Protein AF-A0A535D7W8-F1 (afdb_monomer_lite)

Structure (mmCIF, N/CA/C/O backbone):
data_AF-A0A535D7W8-F1
#
_entry.id   AF-A0A535D7W8-F1
#
loop_
_atom_site.group_PDB
_atom_site.id
_atom_site.type_symbol
_atom_site.label_atom_id
_atom_site.label_alt_id
_atom_site.label_comp_id
_atom_site.label_asym_id
_atom_site.label_entity_id
_atom_site.label_seq_id
_atom_site.pdbx_PDB_ins_code
_atom_site.Cartn_x
_atom_site.Cartn_y
_atom_site.Cartn_z
_atom_site.occupancy
_atom_site.B_iso_or_equiv
_atom_site.auth_seq_id
_atom_site.auth_comp_id
_atom_site.auth_asym_id
_atom_site.auth_atom_id
_atom_site.pdbx_PDB_model_num
ATOM 1 N N . MET A 1 1 ? 27.449 -17.533 49.749 1.00 44.72 1 MET A N 1
ATOM 2 C CA . MET A 1 1 ? 27.193 -16.972 48.408 1.00 44.72 1 MET A CA 1
ATOM 3 C C . MET A 1 1 ? 28.239 -17.554 47.482 1.00 44.72 1 MET A C 1
ATOM 5 O O . MET A 1 1 ? 29.405 -17.221 47.632 1.00 44.72 1 MET A O 1
ATOM 9 N N . LEU A 1 2 ? 27.840 -18.532 46.669 1.00 45.19 2 LEU A N 1
ATOM 10 C CA . LEU A 1 2 ? 28.706 -19.176 45.681 1.00 45.19 2 LEU A CA 1
ATOM 11 C C . LEU A 1 2 ? 28.887 -18.219 44.500 1.00 45.19 2 LEU A C 1
ATOM 13 O O . LEU A 1 2 ? 27.924 -17.595 44.056 1.00 45.19 2 LEU A O 1
ATOM 17 N N . ASP A 1 3 ? 30.135 -18.060 44.077 1.00 49.56 3 ASP A N 1
ATOM 18 C CA . ASP A 1 3 ? 30.579 -17.049 43.125 1.00 49.56 3 ASP A CA 1
ATOM 19 C C . ASP A 1 3 ? 30.161 -17.426 41.695 1.00 49.56 3 ASP A C 1
ATOM 21 O O . ASP A 1 3 ? 30.889 -18.082 40.948 1.00 49.56 3 ASP A O 1
ATOM 25 N N . LEU A 1 4 ? 28.941 -17.012 41.339 1.00 53.44 4 LEU A N 1
ATOM 26 C CA . LEU A 1 4 ? 28.307 -17.216 40.033 1.00 53.44 4 LEU A CA 1
ATOM 27 C C . LEU A 1 4 ? 29.189 -16.716 38.872 1.00 53.44 4 LEU A C 1
ATOM 29 O O . LEU A 1 4 ? 29.089 -17.208 37.749 1.00 53.44 4 LEU A O 1
ATOM 33 N N . SER A 1 5 ? 30.073 -15.750 39.145 1.00 58.41 5 SER A N 1
ATOM 34 C CA . SER A 1 5 ? 30.976 -15.172 38.151 1.00 58.41 5 SER A CA 1
ATOM 35 C C . SER A 1 5 ? 32.096 -16.140 37.749 1.00 58.41 5 SER A C 1
ATOM 37 O O . SER A 1 5 ? 32.436 -16.238 36.568 1.00 58.41 5 SER A O 1
ATOM 39 N N . ALA A 1 6 ? 32.607 -16.929 38.699 1.00 61.03 6 ALA A N 1
ATOM 40 C CA . ALA A 1 6 ? 33.633 -17.937 38.445 1.00 61.03 6 ALA A CA 1
ATOM 41 C C . ALA A 1 6 ? 33.070 -19.137 37.666 1.00 61.03 6 ALA A C 1
ATOM 43 O O . ALA A 1 6 ? 33.756 -19.719 36.822 1.00 61.03 6 ALA A O 1
ATOM 44 N N . GLU A 1 7 ? 31.805 -19.484 37.909 1.00 57.62 7 GLU A N 1
ATOM 45 C CA . GLU A 1 7 ? 31.126 -20.594 37.238 1.00 57.62 7 GLU A CA 1
ATOM 46 C C . GLU A 1 7 ? 30.712 -20.231 35.802 1.00 57.62 7 GLU A C 1
ATOM 48 O O . GLU A 1 7 ? 30.919 -21.024 34.881 1.00 57.62 7 GLU A O 1
ATOM 53 N N . LEU A 1 8 ? 30.253 -18.993 35.573 1.00 50.59 8 LEU A N 1
ATOM 54 C CA . LEU A 1 8 ? 29.975 -18.470 34.229 1.00 50.59 8 LEU A CA 1
ATOM 55 C C . LEU A 1 8 ? 31.243 -18.340 33.376 1.00 50.59 8 LEU A C 1
ATOM 57 O O . LEU A 1 8 ? 31.212 -18.662 32.189 1.00 50.59 8 LEU A O 1
ATOM 61 N N . ARG A 1 9 ? 32.373 -17.952 33.977 1.00 50.62 9 ARG A N 1
ATOM 62 C CA . ARG A 1 9 ? 33.658 -17.861 33.269 1.00 50.62 9 ARG A CA 1
ATOM 63 C C . ARG A 1 9 ? 34.222 -19.238 32.904 1.00 50.62 9 ARG A C 1
ATOM 65 O O . ARG A 1 9 ? 34.706 -19.432 31.793 1.00 50.62 9 ARG A O 1
ATOM 72 N N . ARG A 1 10 ? 34.059 -20.238 33.781 1.00 59.22 10 ARG A N 1
ATOM 73 C CA . ARG A 1 10 ? 34.374 -21.644 33.458 1.00 59.22 10 ARG A CA 1
ATOM 74 C C . ARG A 1 10 ? 33.480 -22.225 32.364 1.00 59.22 10 ARG A C 1
ATOM 76 O O . ARG A 1 10 ? 33.928 -23.093 31.614 1.00 59.22 10 ARG A O 1
ATOM 83 N N . LEU A 1 11 ? 32.223 -21.787 32.286 1.00 50.50 11 LEU A N 1
ATOM 84 C CA . LEU A 1 11 ? 31.303 -22.191 31.224 1.00 50.50 11 LEU A CA 1
ATOM 85 C C . LEU A 1 11 ? 31.656 -21.530 29.889 1.00 50.50 11 LEU A C 1
ATOM 87 O O . LEU A 1 11 ? 31.613 -22.220 28.876 1.00 50.50 11 LEU A O 1
ATOM 91 N N . SER A 1 12 ? 32.072 -20.259 29.873 1.00 49.34 12 SER A N 1
ATOM 92 C CA . SER A 1 12 ? 32.494 -19.594 28.632 1.00 49.34 12 SER A CA 1
ATOM 93 C C . SER A 1 12 ? 33.815 -20.138 28.085 1.00 49.34 12 SER A C 1
ATOM 95 O O . SER A 1 12 ? 33.976 -20.222 26.875 1.00 49.34 12 SER A O 1
ATOM 97 N N . GLU A 1 13 ? 34.740 -20.561 28.952 1.00 52.62 13 GLU A N 1
ATOM 98 C CA . GLU A 1 13 ? 36.037 -21.123 28.534 1.00 52.62 13 GLU A CA 1
ATOM 99 C C . GLU A 1 13 ? 35.938 -22.567 27.996 1.00 52.62 13 GLU A C 1
ATOM 101 O O . GLU A 1 13 ? 36.849 -23.028 27.316 1.00 52.62 13 GLU A O 1
ATOM 106 N N . ASN A 1 14 ? 34.827 -23.278 28.238 1.00 48.00 14 ASN A N 1
ATOM 107 C CA . ASN A 1 14 ? 34.606 -24.645 27.738 1.00 48.00 14 ASN A CA 1
ATOM 108 C C . ASN A 1 14 ? 33.756 -24.727 26.457 1.00 48.00 14 ASN A C 1
ATOM 110 O O . ASN A 1 14 ? 33.520 -25.828 25.951 1.00 48.00 14 ASN A O 1
ATOM 114 N N . VAL A 1 15 ? 33.298 -23.598 25.910 1.00 49.31 15 VAL A N 1
ATOM 115 C CA . VAL A 1 15 ? 32.610 -23.565 24.612 1.00 49.31 15 VAL A CA 1
ATOM 116 C C . VAL A 1 15 ? 33.650 -23.274 23.536 1.00 49.31 15 VAL A C 1
ATOM 118 O O . VAL A 1 15 ? 33.811 -22.147 23.084 1.00 49.31 15 VAL A O 1
ATOM 121 N N . GLY A 1 16 ? 34.405 -24.307 23.158 1.00 47.66 16 GLY A N 1
ATOM 122 C CA . GLY A 1 16 ? 35.252 -24.244 21.969 1.00 47.66 16 GLY A CA 1
ATOM 123 C C . GLY A 1 16 ? 34.396 -24.010 20.723 1.00 47.66 16 GLY A C 1
ATOM 124 O O . GLY A 1 16 ? 33.333 -24.622 20.577 1.00 47.66 16 GLY A O 1
ATOM 125 N N . GLU A 1 17 ? 34.848 -23.123 19.837 1.00 43.72 17 GLU A N 1
ATOM 126 C CA . GLU A 1 17 ? 34.173 -22.868 18.564 1.00 43.72 17 GLU A CA 1
ATOM 127 C C . GLU A 1 17 ? 34.103 -24.157 17.721 1.00 43.72 17 GLU A C 1
ATOM 129 O O . GLU A 1 17 ? 35.104 -24.870 17.588 1.00 43.72 17 GLU A O 1
ATOM 134 N N . PRO A 1 18 ? 32.931 -24.502 17.155 1.00 44.88 18 PRO A N 1
ATOM 135 C CA . PRO A 1 18 ? 32.783 -25.710 16.358 1.00 44.88 18 PRO A CA 1
ATOM 136 C C . PRO A 1 18 ? 33.513 -25.551 15.019 1.00 44.88 18 PRO A C 1
ATOM 138 O O . PRO A 1 18 ? 33.044 -24.867 14.114 1.00 44.88 18 PRO A O 1
ATOM 141 N N . GLY A 1 19 ? 34.651 -26.232 14.877 1.00 47.66 19 GLY A N 1
ATOM 142 C CA . GLY A 1 19 ? 35.480 -26.209 13.667 1.00 47.66 19 GLY A CA 1
ATOM 143 C C . GLY A 1 19 ? 34.903 -26.963 12.460 1.00 47.66 19 GLY A C 1
ATOM 144 O O . GLY A 1 19 ? 35.559 -27.022 11.421 1.00 47.66 19 GLY A O 1
ATOM 145 N N . SER A 1 20 ? 33.709 -27.569 12.551 1.00 52.94 20 SER A N 1
ATOM 146 C CA . SER A 1 20 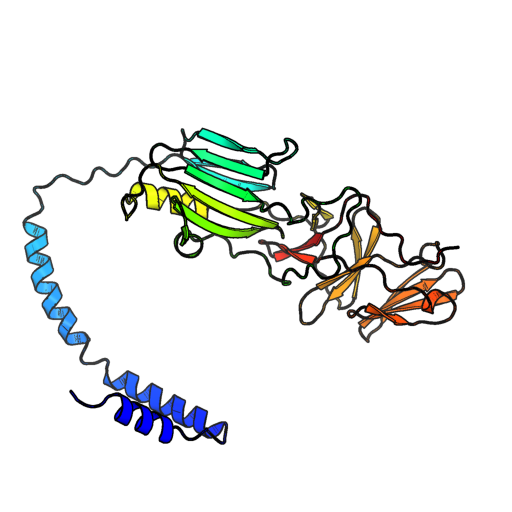? 33.074 -28.222 11.400 1.00 52.94 20 SER A CA 1
ATOM 147 C C . SER A 1 20 ? 31.550 -28.383 11.513 1.00 52.94 20 SER A C 1
ATOM 149 O O . SER A 1 20 ? 30.983 -28.562 12.592 1.00 52.94 20 SER A O 1
ATOM 151 N N . PHE A 1 21 ? 30.876 -28.428 10.358 1.00 45.09 21 PHE A N 1
ATOM 152 C CA . PHE A 1 21 ? 29.425 -28.652 10.220 1.00 45.09 21 PHE A CA 1
ATOM 153 C C . PHE A 1 21 ? 28.951 -30.001 10.815 1.00 45.09 21 PHE A C 1
ATOM 155 O O . PHE A 1 21 ? 27.779 -30.168 11.155 1.00 45.09 21 PHE A O 1
ATOM 162 N N . ARG A 1 22 ? 29.862 -30.972 10.996 1.00 47.41 22 ARG A N 1
ATOM 163 C CA . ARG A 1 22 ? 29.569 -32.260 11.650 1.00 47.41 22 ARG A CA 1
ATOM 164 C C . ARG A 1 22 ? 29.396 -32.134 13.168 1.00 47.41 22 ARG A C 1
ATOM 166 O O . ARG A 1 22 ? 28.624 -32.904 13.743 1.00 47.41 22 ARG A O 1
ATOM 173 N N . ASP A 1 23 ? 30.022 -31.146 13.802 1.00 49.75 23 ASP A N 1
ATOM 174 C CA . ASP A 1 23 ? 29.926 -30.938 15.252 1.00 49.75 23 ASP A CA 1
ATOM 175 C C . ASP A 1 23 ? 28.577 -30.326 15.661 1.00 49.75 23 ASP A C 1
ATOM 177 O O . ASP A 1 23 ? 28.012 -30.693 16.696 1.00 49.75 23 ASP A O 1
ATOM 181 N N . LEU A 1 24 ? 27.981 -29.502 14.790 1.00 51.03 24 LEU A N 1
ATOM 182 C CA . LEU A 1 24 ? 26.613 -28.985 14.939 1.00 51.03 24 LEU A CA 1
ATOM 183 C C . LEU A 1 24 ? 25.561 -30.104 14.863 1.00 51.03 24 LEU A C 1
ATOM 185 O O . LEU A 1 24 ? 24.653 -30.167 15.697 1.00 51.03 24 LEU A O 1
ATOM 189 N N . ALA A 1 25 ? 25.716 -31.052 13.934 1.00 48.00 25 ALA A N 1
ATOM 190 C CA . ALA A 1 25 ? 24.814 -32.200 13.819 1.00 48.00 25 ALA A CA 1
ATOM 191 C C . ALA A 1 25 ? 24.901 -33.135 15.045 1.00 48.00 25 ALA A C 1
ATOM 193 O O . ALA A 1 25 ? 23.877 -33.619 15.541 1.00 48.00 25 ALA A O 1
ATOM 194 N N . ALA A 1 26 ? 26.105 -33.338 15.592 1.00 52.84 26 ALA A N 1
ATOM 195 C CA . ALA A 1 26 ? 26.319 -34.121 16.810 1.00 52.84 26 ALA A CA 1
ATOM 196 C C . ALA A 1 26 ? 25.804 -33.416 18.085 1.00 52.84 26 ALA A C 1
ATOM 198 O O . ALA A 1 26 ? 25.402 -34.082 19.049 1.00 52.84 26 ALA A O 1
ATOM 199 N N . ALA A 1 27 ? 25.788 -32.079 18.109 1.00 51.16 27 ALA A N 1
ATOM 200 C CA . ALA A 1 27 ? 25.189 -31.289 19.185 1.00 51.16 27 ALA A CA 1
ATOM 201 C C . ALA A 1 27 ? 23.649 -31.337 19.144 1.00 51.16 27 ALA A C 1
ATOM 203 O O . ALA A 1 27 ? 23.016 -31.545 20.185 1.00 51.16 27 ALA A O 1
ATOM 204 N N . CYS A 1 28 ? 23.041 -31.261 17.954 1.00 55.41 28 CYS A N 1
ATOM 205 C CA . CYS A 1 28 ? 21.590 -31.404 17.788 1.00 55.41 28 CYS A CA 1
ATOM 206 C C . CYS A 1 28 ? 21.085 -32.800 18.188 1.00 55.41 28 CYS A C 1
ATOM 208 O O . CYS A 1 28 ? 20.106 -32.913 18.927 1.00 55.41 28 CYS A O 1
ATOM 210 N N . TRP A 1 29 ? 21.806 -33.867 17.829 1.00 55.25 29 TRP A N 1
ATOM 211 C CA . TRP A 1 29 ? 21.430 -35.237 18.210 1.00 55.25 29 TRP A CA 1
ATOM 212 C C . TRP A 1 29 ? 21.489 -35.507 19.723 1.00 55.25 29 TRP A C 1
ATOM 214 O O . TRP A 1 29 ? 20.711 -36.310 20.249 1.00 55.25 29 TRP A O 1
ATOM 224 N N . ARG A 1 30 ? 22.373 -34.818 20.460 1.00 55.38 30 ARG A N 1
ATOM 225 C CA . ARG A 1 30 ? 22.434 -34.910 21.931 1.00 55.38 30 ARG A CA 1
ATOM 226 C C . ARG A 1 30 ? 21.277 -34.176 22.619 1.00 55.38 30 ARG A C 1
ATOM 228 O O . ARG A 1 30 ? 20.854 -34.605 23.695 1.00 55.38 30 ARG A O 1
ATOM 235 N N . ARG A 1 31 ? 20.731 -33.123 22.000 1.00 55.09 31 ARG A N 1
ATOM 236 C CA . ARG A 1 31 ? 19.569 -32.370 22.510 1.00 55.09 31 ARG A CA 1
ATOM 237 C C . ARG A 1 31 ? 18.263 -33.163 22.382 1.00 55.09 31 ARG A C 1
ATOM 239 O O . ARG A 1 31 ? 17.459 -33.153 23.313 1.00 55.09 31 ARG A O 1
ATOM 246 N N . GLU A 1 32 ? 18.108 -33.932 21.306 1.00 50.81 32 GLU A N 1
ATOM 247 C CA . GLU A 1 32 ? 16.903 -34.730 21.037 1.00 50.81 32 GLU A CA 1
ATOM 248 C C . GLU A 1 32 ? 16.713 -35.885 22.042 1.00 50.81 32 GLU A C 1
ATOM 250 O O . GLU A 1 32 ? 15.605 -36.147 22.513 1.00 50.81 32 GLU A O 1
ATOM 255 N N . ARG A 1 33 ? 17.802 -36.543 22.478 1.00 50.84 33 ARG A N 1
ATOM 256 C CA . ARG A 1 33 ? 17.709 -37.641 23.465 1.00 50.84 33 ARG A CA 1
ATOM 257 C C . ARG A 1 33 ? 17.301 -37.177 24.865 1.00 50.84 33 ARG A C 1
ATOM 259 O O . ARG A 1 33 ? 16.644 -37.934 25.574 1.00 50.84 33 ARG A O 1
ATOM 266 N N . ARG A 1 34 ? 17.626 -35.941 25.265 1.00 48.91 34 ARG A N 1
ATOM 267 C CA . ARG A 1 34 ? 17.236 -35.409 26.587 1.00 48.91 34 ARG A CA 1
ATOM 268 C C . ARG A 1 34 ? 15.738 -35.098 26.685 1.00 48.91 34 ARG A C 1
ATOM 270 O O . ARG A 1 34 ? 15.191 -35.165 27.780 1.00 48.91 34 ARG A O 1
ATOM 277 N N . ARG A 1 35 ? 15.051 -34.855 25.561 1.00 51.31 35 ARG A N 1
ATOM 278 C CA . ARG A 1 35 ? 13.592 -34.630 25.541 1.00 51.31 35 ARG A CA 1
ATOM 279 C C . ARG A 1 35 ? 12.774 -35.901 25.786 1.00 51.31 35 ARG A C 1
ATOM 281 O O . ARG A 1 35 ? 11.670 -35.811 26.308 1.00 51.31 35 ARG A O 1
ATOM 288 N N . ARG A 1 36 ? 13.320 -37.091 25.504 1.00 49.94 36 ARG A N 1
ATOM 289 C CA . ARG A 1 36 ? 12.605 -38.368 25.708 1.00 49.94 36 ARG A CA 1
ATOM 290 C C . ARG A 1 36 ? 12.695 -38.938 27.128 1.00 49.94 36 ARG A C 1
ATOM 292 O O . ARG A 1 36 ? 11.926 -39.832 27.453 1.00 49.94 36 ARG A O 1
ATOM 299 N N . ALA A 1 37 ? 13.565 -38.402 27.987 1.00 45.00 37 ALA A N 1
ATOM 300 C CA . ALA A 1 37 ? 13.666 -38.817 29.393 1.00 45.00 37 ALA A CA 1
ATOM 301 C C . ALA A 1 37 ? 12.871 -37.920 30.370 1.00 45.00 37 ALA A C 1
ATOM 303 O O . ALA A 1 37 ? 12.626 -38.325 31.501 1.00 45.00 37 ALA A O 1
ATOM 304 N N . GLY A 1 38 ? 12.433 -36.725 29.947 1.00 38.72 38 GLY A N 1
ATOM 305 C CA . GLY A 1 38 ? 11.671 -35.787 30.792 1.00 38.72 38 GLY A CA 1
ATOM 306 C C . GLY A 1 38 ? 10.148 -35.983 30.787 1.00 38.72 38 GLY A C 1
ATOM 307 O O . GLY A 1 38 ? 9.456 -35.430 31.637 1.00 38.72 38 GLY A O 1
ATOM 308 N N . GLY A 1 39 ? 9.612 -36.781 29.856 1.00 40.34 39 GLY A N 1
ATOM 309 C CA . GLY A 1 39 ? 8.163 -36.933 29.649 1.00 40.34 39 GLY A CA 1
ATOM 310 C C . GLY A 1 39 ? 7.425 -37.782 30.690 1.00 40.34 39 GLY A C 1
ATOM 311 O O . GLY A 1 39 ? 6.200 -37.773 30.713 1.00 40.34 39 GLY A O 1
ATOM 312 N N . LEU A 1 40 ? 8.137 -38.498 31.567 1.00 44.53 40 LEU A N 1
ATOM 313 C CA . LEU A 1 40 ? 7.518 -39.462 32.487 1.00 44.53 40 LEU A CA 1
ATOM 314 C C . LEU A 1 40 ? 7.227 -38.893 33.891 1.00 44.53 40 LEU A C 1
ATOM 316 O O . LEU A 1 40 ? 6.459 -39.490 34.636 1.00 44.53 40 LEU A O 1
ATOM 320 N N . LEU A 1 41 ? 7.773 -37.718 34.239 1.00 45.09 41 LEU A N 1
ATOM 321 C CA . LEU A 1 41 ? 7.521 -37.055 35.532 1.00 45.09 41 LEU A CA 1
ATOM 322 C C . LEU A 1 41 ? 6.391 -36.010 35.491 1.00 45.09 41 LEU A C 1
ATOM 324 O O . LEU A 1 41 ? 5.827 -35.689 36.532 1.00 45.09 41 LEU A O 1
ATOM 328 N N . VAL A 1 42 ? 5.993 -35.529 34.307 1.00 46.81 42 VAL A N 1
ATOM 329 C CA . VAL A 1 42 ? 4.876 -34.568 34.162 1.00 46.81 42 VAL A CA 1
ATOM 330 C C . VAL A 1 42 ? 3.507 -35.268 34.219 1.00 46.81 42 VAL A C 1
ATOM 332 O O . VAL A 1 42 ? 2.531 -34.681 34.679 1.00 46.81 42 VAL A O 1
ATOM 335 N N . GLY A 1 43 ? 3.431 -36.553 33.853 1.00 39.22 43 GLY A N 1
ATOM 336 C CA . GLY A 1 43 ? 2.177 -37.321 33.852 1.00 39.22 43 GLY A CA 1
ATOM 337 C C . GLY A 1 43 ? 1.584 -37.614 35.238 1.00 39.22 43 GLY A C 1
ATOM 338 O O . GLY A 1 43 ? 0.379 -37.814 35.352 1.00 39.22 43 GLY A O 1
ATOM 339 N N . LEU A 1 44 ? 2.389 -37.594 36.307 1.00 43.88 44 LEU A N 1
ATOM 340 C CA . LEU A 1 44 ? 1.929 -37.916 37.668 1.00 43.88 44 LEU A CA 1
ATOM 341 C C . LEU A 1 44 ? 1.433 -36.694 38.465 1.00 43.88 44 LEU A C 1
ATOM 343 O O . LEU A 1 44 ? 0.695 -36.865 39.432 1.00 43.88 44 LEU A O 1
ATOM 347 N N . ALA A 1 45 ? 1.742 -35.466 38.030 1.00 42.22 45 ALA A N 1
ATOM 348 C CA . ALA A 1 45 ? 1.218 -34.241 38.648 1.00 42.22 45 ALA A CA 1
ATOM 349 C C . ALA A 1 45 ? -0.218 -33.901 38.192 1.00 42.22 45 ALA A C 1
ATOM 351 O O . ALA A 1 45 ? -0.966 -33.251 38.921 1.00 42.22 45 ALA A O 1
ATOM 352 N N . VAL A 1 46 ? -0.642 -34.391 37.020 1.00 47.28 46 VAL A N 1
ATOM 353 C CA . VAL A 1 46 ? -1.972 -34.104 36.446 1.00 47.28 46 VAL A CA 1
ATOM 354 C C . VAL A 1 46 ? -3.100 -34.858 37.171 1.00 47.28 46 VAL A C 1
ATOM 356 O O . VAL A 1 46 ? -4.229 -34.378 37.225 1.00 47.28 46 VAL A O 1
ATOM 359 N N . ILE A 1 47 ? -2.810 -35.991 37.820 1.00 48.84 47 ILE A N 1
ATOM 360 C CA . ILE A 1 47 ? -3.844 -36.820 38.468 1.00 48.84 47 ILE A CA 1
ATOM 361 C C . ILE A 1 47 ? -4.188 -36.325 39.889 1.00 48.84 47 ILE A C 1
ATOM 363 O O . ILE A 1 47 ? -5.315 -36.505 40.344 1.00 48.84 47 ILE A O 1
ATOM 367 N N . ALA A 1 48 ? -3.285 -35.610 40.570 1.00 43.56 48 ALA A N 1
ATOM 368 C CA . ALA A 1 48 ? -3.574 -35.025 41.886 1.00 43.56 48 ALA A CA 1
ATOM 369 C C . ALA A 1 48 ? -4.379 -33.707 41.804 1.00 43.56 48 ALA A C 1
ATOM 371 O O . ALA A 1 48 ? -5.147 -33.399 42.714 1.00 43.56 48 ALA A O 1
ATOM 372 N N . ALA A 1 49 ? -4.269 -32.956 40.700 1.00 42.69 49 ALA A N 1
ATOM 373 C CA . ALA A 1 49 ? -5.015 -31.709 40.496 1.00 42.69 49 ALA A CA 1
ATOM 374 C C . ALA A 1 49 ? -6.495 -31.936 40.116 1.00 42.69 49 ALA A C 1
ATOM 376 O O . ALA A 1 49 ? -7.354 -31.117 40.447 1.00 42.69 49 ALA A O 1
ATOM 377 N N . ALA A 1 50 ? -6.824 -33.077 39.498 1.00 40.91 50 ALA A N 1
ATOM 378 C CA . ALA A 1 50 ? -8.199 -33.419 39.121 1.00 40.91 50 ALA A CA 1
ATOM 379 C C . ALA A 1 50 ? -9.112 -33.724 40.331 1.00 40.91 50 ALA A C 1
ATOM 381 O O . ALA A 1 50 ? -10.322 -33.516 40.261 1.00 40.91 50 ALA A O 1
ATOM 382 N N . GLY A 1 51 ? -8.547 -34.157 41.467 1.00 41.25 51 GLY A N 1
ATOM 383 C CA . GLY A 1 51 ? -9.313 -34.473 42.681 1.00 41.25 51 GLY A CA 1
ATOM 384 C C . GLY A 1 51 ? -9.806 -33.249 43.465 1.00 41.25 51 GLY A C 1
ATOM 385 O O . GLY A 1 51 ? -10.825 -33.329 44.147 1.00 41.25 51 GLY A O 1
ATOM 386 N N . VAL A 1 52 ? -9.133 -32.100 43.343 1.00 45.31 52 VAL A N 1
ATOM 387 C CA . VAL A 1 52 ? -9.515 -30.854 44.041 1.00 45.31 52 VAL A CA 1
ATOM 388 C C . VAL A 1 52 ? -10.521 -30.028 43.219 1.00 45.31 52 VAL A C 1
ATOM 390 O O . VAL A 1 52 ? -11.330 -29.293 43.784 1.00 45.31 52 VAL A O 1
ATOM 393 N N . PHE A 1 53 ? -10.568 -30.219 41.896 1.00 44.75 53 PHE A N 1
ATOM 394 C CA . PHE A 1 53 ? -11.482 -29.499 40.997 1.00 44.75 53 PHE A CA 1
ATOM 395 C C . PHE A 1 53 ? -12.961 -29.928 41.140 1.00 44.75 53 PHE A C 1
ATOM 397 O O . PHE A 1 53 ? -13.878 -29.135 40.916 1.00 44.75 53 PHE A O 1
ATOM 404 N N . LEU A 1 54 ? -13.227 -31.162 41.582 1.00 41.97 54 LEU A N 1
ATOM 405 C CA . LEU A 1 54 ? -14.593 -31.690 41.732 1.00 41.97 54 LEU A CA 1
ATOM 406 C C . LEU A 1 54 ? -15.296 -31.280 43.040 1.00 41.97 54 LEU A C 1
ATOM 408 O O . LEU A 1 54 ? -16.519 -31.354 43.121 1.00 41.97 54 LEU A O 1
ATOM 412 N N . VAL A 1 55 ? -14.561 -30.800 44.050 1.00 44.25 55 VAL A N 1
ATOM 413 C CA . VAL A 1 55 ? -15.154 -30.350 45.327 1.00 44.25 55 VAL A CA 1
ATOM 414 C C . VAL A 1 55 ? -15.412 -28.835 45.341 1.00 44.25 55 VAL A C 1
ATOM 416 O O . VAL A 1 55 ? -16.349 -28.383 45.999 1.00 44.25 55 VAL A O 1
ATOM 419 N N . ALA A 1 56 ? -14.674 -28.046 44.551 1.00 44.66 56 ALA A N 1
ATOM 420 C CA . ALA A 1 56 ? -14.958 -26.618 44.363 1.00 44.66 56 ALA A CA 1
ATOM 421 C C . ALA A 1 56 ? -16.204 -26.367 43.487 1.00 44.66 56 ALA A C 1
ATOM 423 O O . ALA A 1 56 ? -16.969 -25.440 43.740 1.00 44.66 56 ALA A O 1
ATOM 424 N N . THR A 1 57 ? -16.485 -27.243 42.518 1.00 45.59 57 THR A N 1
ATOM 425 C CA . THR A 1 57 ? -17.606 -27.086 41.572 1.00 45.59 57 THR A CA 1
ATOM 426 C C . THR A 1 57 ? -18.994 -27.366 42.166 1.00 45.59 57 THR A C 1
ATOM 428 O O . THR A 1 57 ? -19.998 -26.997 41.560 1.00 45.59 57 THR A O 1
ATOM 431 N N . PHE A 1 58 ? -19.093 -27.945 43.371 1.00 45.31 58 PHE A N 1
ATOM 432 C CA . PHE A 1 58 ? -20.388 -28.229 44.010 1.00 45.31 58 PHE A CA 1
ATOM 433 C C . PHE A 1 58 ? -20.848 -27.185 45.037 1.00 45.31 58 PHE A C 1
ATOM 435 O O . PHE A 1 58 ? -21.999 -27.233 45.471 1.00 45.31 58 PHE A O 1
ATOM 442 N N . ARG A 1 59 ? -19.994 -26.221 45.413 1.00 38.81 59 ARG A N 1
ATOM 443 C CA . ARG A 1 59 ? -20.344 -25.185 46.405 1.00 38.81 59 ARG A CA 1
ATOM 444 C C . ARG A 1 59 ? -20.645 -23.809 45.813 1.00 38.81 59 ARG A C 1
ATOM 446 O O . ARG A 1 59 ? -21.042 -22.912 46.549 1.00 38.81 59 ARG A O 1
ATOM 453 N N . GLU A 1 60 ? -20.545 -23.667 44.495 1.00 40.81 60 GLU A N 1
ATOM 454 C CA . GLU A 1 60 ? -20.758 -22.397 43.791 1.00 40.81 60 GLU A CA 1
ATOM 455 C C . GLU A 1 60 ? -21.988 -22.423 42.867 1.00 40.81 60 GLU A C 1
ATOM 457 O O . GLU A 1 60 ? -22.116 -21.631 41.946 1.00 40.81 60 GLU A O 1
ATOM 462 N N . ARG A 1 61 ? -22.958 -23.303 43.157 1.00 38.00 61 ARG A N 1
ATOM 463 C CA . ARG A 1 61 ? -24.293 -23.316 42.524 1.00 38.00 61 ARG A CA 1
ATOM 464 C C . ARG A 1 61 ? -25.292 -22.324 43.149 1.00 38.00 61 ARG A C 1
ATOM 466 O O . ARG A 1 61 ? -26.485 -22.416 42.879 1.00 38.00 61 ARG A O 1
ATOM 473 N N . SER A 1 62 ? -24.809 -21.374 43.956 1.00 43.00 62 SER A N 1
ATOM 474 C CA . SER A 1 62 ? -25.636 -20.359 44.636 1.00 43.00 62 SER A CA 1
ATOM 475 C C . SER A 1 62 ? -25.178 -18.914 44.399 1.00 43.00 62 SER A C 1
ATOM 477 O O . SER A 1 62 ? -25.612 -18.012 45.114 1.00 43.00 62 SER A O 1
ATOM 479 N N . ARG A 1 63 ? -24.317 -18.661 43.408 1.00 41.00 63 ARG A N 1
ATOM 480 C CA . ARG A 1 63 ? -24.045 -17.307 42.907 1.00 41.00 63 ARG A CA 1
ATOM 481 C C . ARG A 1 63 ? -24.493 -17.244 41.458 1.00 41.00 63 ARG A C 1
ATOM 483 O O . ARG A 1 63 ? -24.233 -18.173 40.704 1.00 41.00 63 ARG A O 1
ATOM 490 N N . GLY A 1 64 ? -25.266 -16.205 41.151 1.00 37.38 64 GLY A N 1
ATOM 491 C CA . GLY A 1 64 ? -26.035 -16.073 39.922 1.00 37.38 64 GLY A CA 1
ATOM 492 C C . GLY A 1 64 ? -25.225 -16.385 38.672 1.00 37.38 64 GLY A C 1
ATOM 493 O O . GLY A 1 64 ? -24.039 -16.072 38.588 1.00 37.38 64 GLY A O 1
ATOM 494 N N . THR A 1 65 ? -25.907 -17.003 37.714 1.00 36.84 65 THR A N 1
ATOM 495 C CA . THR A 1 65 ? -25.522 -17.049 36.308 1.00 36.84 65 THR A CA 1
ATOM 496 C C . THR A 1 65 ? -24.885 -15.705 35.935 1.00 36.84 65 THR A C 1
ATOM 498 O O . THR A 1 65 ? -25.534 -14.679 36.174 1.00 36.84 65 THR A O 1
ATOM 501 N N . PRO A 1 66 ? -23.644 -15.657 35.411 1.00 43.62 66 PRO A N 1
ATOM 502 C CA . PRO A 1 66 ? -23.190 -14.436 34.771 1.00 43.62 66 PRO A CA 1
ATOM 503 C C . PRO A 1 66 ? -24.223 -14.159 33.684 1.00 43.62 66 PRO A C 1
ATOM 505 O O . PRO A 1 66 ? -24.549 -15.053 32.904 1.00 43.62 66 PRO A O 1
ATOM 508 N N . ALA A 1 67 ? -24.843 -12.983 33.736 1.00 45.69 67 ALA A N 1
ATOM 509 C CA . ALA A 1 67 ? -25.685 -12.541 32.646 1.00 45.69 67 ALA A CA 1
ATOM 510 C C . ALA A 1 67 ? -24.809 -12.612 31.396 1.00 45.69 67 ALA A C 1
ATOM 512 O O . ALA A 1 67 ? -23.786 -11.930 31.346 1.00 45.69 67 ALA A O 1
ATOM 513 N N . ASP A 1 68 ? -25.159 -13.493 30.458 1.00 47.47 68 ASP A N 1
ATOM 514 C CA . ASP A 1 68 ? -24.598 -13.457 29.117 1.00 47.47 68 ASP A CA 1
ATOM 515 C C . ASP A 1 68 ? -24.789 -12.022 28.633 1.00 47.47 68 ASP A C 1
ATOM 517 O O . ASP A 1 68 ? -25.921 -11.548 28.489 1.00 47.47 68 ASP A O 1
ATOM 521 N N . SER A 1 69 ? -23.678 -11.298 28.505 1.00 58.16 69 SER A N 1
ATOM 522 C CA . SER A 1 69 ? -23.649 -9.970 27.917 1.00 58.16 69 SER A CA 1
ATOM 523 C C . SER A 1 69 ? -24.421 -10.058 26.607 1.00 58.16 69 SER A C 1
ATOM 525 O O . SER A 1 69 ? -24.129 -10.927 25.783 1.00 58.16 69 SER A O 1
ATOM 527 N N . ALA A 1 70 ? -25.451 -9.226 26.440 1.00 64.19 70 ALA A N 1
ATOM 528 C CA . ALA A 1 70 ? -26.224 -9.225 25.206 1.00 64.19 70 ALA A CA 1
ATOM 529 C C . ALA A 1 70 ? -25.260 -9.099 24.007 1.00 64.19 70 ALA A C 1
ATOM 531 O O . ALA A 1 70 ? -24.289 -8.341 24.105 1.00 64.19 70 ALA A O 1
ATOM 532 N N . PRO A 1 71 ? -25.480 -9.843 22.909 1.00 78.12 71 PRO A N 1
ATOM 533 C CA . PRO A 1 71 ? -24.593 -9.788 21.756 1.00 78.12 71 PRO A CA 1
ATOM 534 C C . PRO A 1 71 ? -24.490 -8.346 21.252 1.00 78.12 71 PRO A C 1
ATOM 536 O O . PRO A 1 71 ? -25.505 -7.677 21.058 1.00 78.12 71 PRO A O 1
ATOM 539 N N . VAL A 1 72 ? -23.257 -7.872 21.067 1.00 86.50 72 VAL A N 1
ATOM 540 C CA . VAL A 1 72 ? -22.980 -6.544 20.511 1.00 86.50 72 VAL A CA 1
ATOM 541 C C . VAL A 1 72 ? -23.435 -6.539 19.050 1.00 86.50 72 VAL A C 1
ATOM 543 O O . VAL A 1 72 ? -23.062 -7.430 18.287 1.00 86.50 72 VAL A O 1
ATOM 546 N N . ALA A 1 73 ? -24.273 -5.574 18.672 1.00 92.94 73 ALA A N 1
ATOM 547 C CA . ALA A 1 73 ? -24.634 -5.339 17.277 1.00 92.94 73 ALA A CA 1
ATOM 548 C C . ALA A 1 73 ? -23.541 -4.502 16.597 1.00 92.94 73 ALA A C 1
ATOM 550 O O . ALA A 1 73 ? -22.976 -3.608 17.227 1.00 92.94 73 ALA A O 1
ATOM 551 N N . TRP A 1 74 ? -23.245 -4.791 15.330 1.00 96.19 74 TRP A N 1
ATOM 552 C CA . TRP A 1 74 ? -22.097 -4.236 14.608 1.00 96.19 74 TRP A CA 1
ATOM 553 C C . TRP A 1 74 ? -22.522 -3.560 13.307 1.00 96.19 74 TRP A C 1
ATOM 555 O O . TRP A 1 74 ? -23.408 -4.038 12.600 1.00 96.19 74 TRP A O 1
ATOM 565 N N . THR A 1 75 ? -21.829 -2.479 12.966 1.00 96.12 75 THR A N 1
ATOM 566 C CA . THR A 1 75 ? -21.942 -1.771 11.687 1.00 96.12 75 THR A CA 1
ATOM 567 C C . THR A 1 75 ? -20.567 -1.586 11.076 1.00 96.12 75 THR A C 1
ATOM 569 O O . THR A 1 75 ? -19.621 -1.277 11.791 1.00 96.12 75 THR A O 1
ATOM 572 N N . SER A 1 76 ? -20.454 -1.731 9.758 1.00 96.50 76 SER A N 1
ATOM 573 C CA . SER A 1 76 ? -19.182 -1.517 9.069 1.00 96.50 76 SER A CA 1
ATOM 574 C C . SER A 1 76 ? -19.006 -0.043 8.699 1.00 96.50 76 SER A C 1
ATOM 576 O O . SER A 1 76 ? -19.907 0.582 8.132 1.00 96.50 76 SER A O 1
ATOM 578 N N . HIS A 1 77 ? -17.846 0.518 9.021 1.00 95.69 77 HIS A N 1
ATOM 579 C CA . HIS A 1 77 ? -17.416 1.846 8.609 1.00 95.69 77 HIS A CA 1
ATOM 580 C C . HIS A 1 77 ? -16.384 1.724 7.490 1.00 95.69 77 HIS A C 1
ATOM 582 O O . HIS A 1 77 ? -15.396 1.015 7.645 1.00 95.69 77 HIS A O 1
ATOM 588 N N . THR A 1 78 ? -16.585 2.453 6.391 1.00 93.69 78 THR A N 1
ATOM 589 C CA . THR A 1 78 ? -15.599 2.592 5.312 1.00 93.69 78 THR A CA 1
ATOM 590 C C . THR A 1 78 ? -14.971 3.972 5.379 1.00 93.69 78 THR A C 1
ATOM 592 O O . THR A 1 78 ? -15.664 4.983 5.237 1.00 93.69 78 THR A O 1
ATOM 595 N N . ASP A 1 79 ? -13.659 4.010 5.565 1.00 90.62 79 ASP A N 1
ATOM 596 C CA . ASP A 1 79 ? -12.903 5.249 5.548 1.00 90.62 79 ASP A CA 1
ATOM 597 C C . ASP A 1 79 ? -12.570 5.681 4.113 1.00 90.62 79 ASP A C 1
ATOM 599 O O . ASP A 1 79 ? -12.533 4.886 3.168 1.00 90.62 79 ASP A O 1
ATOM 603 N N . ARG A 1 80 ? -12.283 6.974 3.932 1.00 82.12 80 ARG A N 1
ATOM 604 C CA . ARG A 1 80 ? -11.913 7.532 2.625 1.00 82.12 80 ARG A CA 1
ATOM 605 C C . ARG A 1 80 ? -10.643 6.912 2.039 1.00 82.12 80 ARG A C 1
ATOM 607 O O . ARG A 1 80 ? -10.469 6.992 0.825 1.00 82.12 80 ARG A O 1
ATOM 614 N N . TYR A 1 81 ? -9.769 6.342 2.871 1.00 78.25 81 TYR A N 1
ATOM 615 C CA . TYR A 1 81 ? -8.545 5.647 2.470 1.00 78.25 81 TYR A CA 1
ATOM 616 C C . TYR A 1 81 ? -8.776 4.183 2.062 1.00 78.25 81 TYR A C 1
ATOM 618 O O . TYR A 1 81 ? -7.821 3.477 1.767 1.00 78.25 81 TYR A O 1
ATOM 626 N N . GLY A 1 82 ? -10.035 3.738 1.969 1.00 82.88 82 GLY A N 1
ATOM 627 C CA . GLY A 1 82 ? -10.402 2.438 1.398 1.00 82.88 82 GLY A CA 1
ATOM 628 C C . GLY A 1 82 ? -10.333 1.263 2.374 1.00 82.88 82 GLY A C 1
ATOM 629 O O . GLY A 1 82 ? -10.679 0.147 1.986 1.00 82.88 82 GLY A O 1
ATOM 630 N N . TRP A 1 83 ? -9.939 1.506 3.626 1.00 90.75 83 TRP A N 1
ATOM 631 C CA . TRP A 1 83 ? -10.052 0.516 4.689 1.00 90.75 83 TRP A CA 1
ATOM 632 C C . TRP A 1 83 ? -11.453 0.517 5.305 1.00 90.75 83 TRP A C 1
ATOM 634 O O . TRP A 1 83 ? -12.157 1.532 5.335 1.00 90.75 83 TRP A O 1
ATOM 644 N N . THR A 1 84 ? -11.850 -0.645 5.805 1.00 95.50 84 THR A N 1
ATOM 645 C CA . THR A 1 84 ? -13.092 -0.880 6.533 1.00 95.50 84 THR A CA 1
ATOM 646 C C . THR A 1 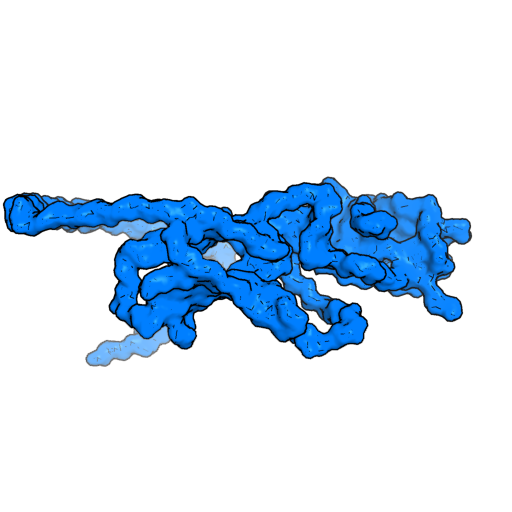84 ? -12.808 -1.376 7.937 1.00 95.50 84 THR A C 1
ATOM 648 O O . THR A 1 84 ? -11.796 -2.033 8.159 1.00 95.50 84 THR A O 1
ATOM 651 N N . ILE A 1 85 ? -13.697 -1.071 8.878 1.00 97.62 85 ILE A N 1
ATOM 652 C CA . ILE A 1 85 ? -13.671 -1.592 10.247 1.00 97.62 85 ILE A CA 1
ATOM 653 C C . ILE A 1 85 ? -15.104 -1.822 10.724 1.00 97.62 85 ILE A C 1
ATOM 655 O O . ILE A 1 85 ? -15.987 -1.007 10.450 1.00 97.62 85 ILE A O 1
ATOM 659 N N . ASP A 1 86 ? -15.341 -2.899 11.457 1.00 97.81 86 ASP A N 1
ATOM 660 C CA . ASP A 1 86 ? -16.604 -3.116 12.148 1.00 97.81 86 ASP A CA 1
ATOM 661 C C . ASP A 1 86 ? -16.596 -2.355 13.475 1.00 97.81 86 ASP A C 1
ATOM 663 O O . ASP A 1 86 ? -15.631 -2.381 14.235 1.00 97.81 86 ASP A O 1
ATOM 667 N N . VAL A 1 87 ? -17.680 -1.634 13.746 1.00 96.62 87 VAL A N 1
ATOM 668 C CA . VAL A 1 87 ? -17.842 -0.735 14.891 1.00 96.62 87 VAL A CA 1
ATOM 669 C C . VAL A 1 87 ? -19.154 -1.074 15.598 1.00 96.62 87 VAL A C 1
ATOM 671 O O . VAL A 1 87 ? -20.165 -1.268 14.911 1.00 96.62 87 VAL A O 1
ATOM 674 N N . PRO A 1 88 ? -19.195 -1.123 16.943 1.00 95.88 88 PRO A N 1
ATOM 675 C CA . PRO A 1 88 ? -20.438 -1.389 17.649 1.00 95.88 88 PRO A CA 1
ATOM 676 C C . PRO A 1 88 ? -21.508 -0.340 17.336 1.00 95.88 88 PRO A C 1
ATOM 678 O O . PRO A 1 88 ? -21.235 0.865 17.288 1.00 95.88 88 PRO A O 1
ATOM 681 N N . GLU A 1 89 ? -22.750 -0.789 17.172 1.00 94.06 89 GLU A N 1
ATOM 682 C CA . GLU A 1 89 ? -23.890 0.105 16.998 1.00 94.06 89 GLU A CA 1
ATOM 683 C C . GLU A 1 89 ? -23.998 1.083 18.177 1.00 94.06 89 GLU A C 1
ATOM 685 O O . GLU A 1 89 ? -23.884 0.714 19.346 1.00 94.06 89 GLU A O 1
ATOM 690 N N . GLY A 1 90 ? -24.217 2.362 17.865 1.00 89.81 90 GLY A N 1
ATOM 691 C CA . GLY A 1 90 ? -24.329 3.433 18.859 1.00 89.81 90 GLY A CA 1
ATOM 692 C C . GLY A 1 90 ? -23.016 4.144 19.198 1.00 89.81 90 GLY A C 1
ATOM 693 O O . GLY A 1 90 ? -23.061 5.212 19.811 1.00 89.81 90 GLY A O 1
ATOM 694 N N . TRP A 1 91 ? -21.860 3.636 18.757 1.00 94.38 91 TRP A N 1
ATOM 695 C CA . TRP A 1 91 ? -20.603 4.377 18.872 1.00 94.38 91 TRP A CA 1
ATOM 696 C C . TRP A 1 91 ? -20.596 5.598 17.955 1.00 94.38 91 TRP A C 1
ATOM 698 O O . TRP A 1 91 ? -21.045 5.566 16.806 1.00 94.38 91 TRP A O 1
ATOM 708 N N . ARG A 1 92 ? -20.050 6.708 18.456 1.00 94.88 92 ARG A N 1
ATOM 709 C CA . ARG A 1 92 ? -19.937 7.939 17.672 1.00 94.88 92 ARG A CA 1
ATOM 710 C C . ARG A 1 92 ? -18.667 7.902 16.833 1.00 94.88 92 ARG A C 1
ATOM 712 O O . ARG A 1 92 ? -17.581 7.762 17.383 1.00 94.88 92 ARG A O 1
ATOM 719 N N . THR A 1 93 ? -18.798 8.137 15.532 1.00 95.12 93 THR A N 1
ATOM 720 C CA . THR A 1 93 ? -17.653 8.282 14.620 1.00 95.12 93 THR A CA 1
ATOM 721 C C . THR A 1 93 ? -17.321 9.759 14.402 1.00 95.12 93 THR A C 1
ATOM 723 O O . THR A 1 93 ? -18.218 10.575 14.182 1.00 95.12 93 THR A O 1
ATOM 726 N N . GLN A 1 94 ? -16.040 10.115 14.472 1.00 93.44 94 GLN A N 1
ATOM 727 C CA . GLN A 1 94 ? -15.503 11.441 14.155 1.00 93.44 94 GLN A CA 1
ATOM 728 C C . GLN A 1 94 ? -14.331 11.308 13.187 1.00 93.44 94 GLN A C 1
ATOM 730 O O . GLN A 1 94 ? -13.580 10.345 13.249 1.00 93.44 94 GLN A O 1
ATOM 735 N N . THR A 1 95 ? -14.139 12.285 12.308 1.00 90.50 95 THR A N 1
ATOM 736 C CA . THR A 1 95 ? -12.971 12.327 11.420 1.00 90.50 95 THR A CA 1
ATOM 737 C C . THR A 1 95 ? -11.752 12.869 12.158 1.00 90.50 95 THR A C 1
ATOM 739 O O . THR A 1 95 ? -11.857 13.893 12.836 1.00 90.50 95 THR A O 1
ATOM 742 N N . VAL A 1 96 ? -10.585 12.263 11.955 1.00 86.12 96 VAL A N 1
ATOM 743 C CA . VAL A 1 96 ? -9.301 12.821 12.401 1.00 86.12 96 VAL A CA 1
ATOM 744 C C . VAL A 1 96 ? -8.927 13.972 11.460 1.00 86.12 96 VAL A C 1
ATOM 746 O O . VAL A 1 96 ? -8.808 13.729 10.254 1.00 86.12 96 VAL A O 1
ATOM 749 N N . PRO A 1 97 ? -8.767 15.216 11.945 1.00 79.38 97 PRO A N 1
ATOM 750 C CA . PRO A 1 97 ? -8.443 16.354 11.089 1.00 79.38 97 PRO A CA 1
ATOM 751 C C . PRO A 1 97 ? -6.967 16.342 10.661 1.00 79.38 97 PRO A C 1
ATOM 753 O O . PRO A 1 97 ? -6.076 16.154 11.487 1.00 79.38 97 PRO A O 1
ATOM 756 N N . ALA A 1 98 ? -6.700 16.609 9.381 1.00 73.06 98 ALA A N 1
ATOM 757 C CA . ALA A 1 98 ? -5.368 16.891 8.853 1.00 73.06 98 ALA A CA 1
ATOM 758 C C . ALA A 1 98 ? -5.086 18.405 8.837 1.00 73.06 98 ALA A C 1
ATOM 760 O O . ALA A 1 98 ? -6.002 19.216 8.633 1.00 73.06 98 ALA A O 1
ATOM 761 N N . PRO A 1 99 ? -3.809 18.815 8.928 1.00 64.06 99 PRO A N 1
ATOM 762 C CA . PRO A 1 99 ? -3.388 20.146 8.505 1.00 64.06 99 PRO A CA 1
ATOM 763 C C . PRO A 1 99 ? -3.777 20.365 7.032 1.00 64.06 99 PRO A C 1
ATOM 765 O O . PRO A 1 99 ? -3.280 19.672 6.151 1.00 64.06 99 PRO A O 1
ATOM 768 N N . GLY A 1 100 ? -4.691 21.303 6.761 1.00 65.38 100 GLY A N 1
ATOM 769 C CA . GLY A 1 100 ? -5.229 21.548 5.412 1.00 65.38 100 GLY A CA 1
ATOM 770 C C . GLY A 1 100 ? -6.689 21.128 5.205 1.00 65.38 100 GLY A C 1
ATOM 771 O O . GLY A 1 100 ? -7.229 21.353 4.128 1.00 65.38 100 GLY A O 1
ATOM 772 N N . GLY A 1 101 ? -7.351 20.582 6.232 1.00 66.69 101 GLY A N 1
ATOM 773 C CA . GLY A 1 101 ? -8.799 20.333 6.227 1.00 66.69 101 GLY A CA 1
ATOM 774 C C . GLY A 1 101 ? -9.229 19.000 5.612 1.00 66.69 101 GLY A C 1
ATOM 775 O O . GLY A 1 101 ? -10.409 18.660 5.666 1.00 66.69 101 GLY A O 1
ATOM 776 N N . GLU A 1 102 ? -8.293 18.222 5.071 1.00 73.88 102 GLU A N 1
ATOM 777 C CA . GLU A 1 102 ? -8.542 16.824 4.728 1.00 73.88 102 GLU A CA 1
ATOM 778 C C . GLU A 1 102 ? -8.590 15.951 5.991 1.00 73.88 102 GLU A C 1
ATOM 780 O O . GLU A 1 102 ? -8.116 16.361 7.044 1.00 73.88 102 GLU A O 1
ATOM 785 N N . SER A 1 103 ? -9.190 14.762 5.926 1.00 81.00 103 SER A N 1
ATOM 786 C CA . SER A 1 103 ? -9.193 13.833 7.062 1.00 81.00 103 SER A CA 1
ATOM 787 C C . SER A 1 103 ? -8.049 12.828 6.939 1.00 81.00 103 SER A C 1
ATOM 789 O O . SER A 1 103 ? -7.786 12.356 5.837 1.00 81.00 103 SER A O 1
ATOM 791 N N . LEU A 1 104 ? -7.389 12.505 8.057 1.00 85.12 104 LEU A N 1
ATOM 792 C CA . LEU A 1 104 ? -6.350 11.469 8.151 1.00 85.12 104 LEU A CA 1
ATOM 793 C C . LEU A 1 104 ? -6.910 10.089 8.528 1.00 85.12 104 LEU A C 1
ATOM 795 O O . LEU A 1 104 ? -6.151 9.132 8.583 1.00 85.12 104 LEU A O 1
ATOM 799 N N . GLY A 1 105 ? -8.205 9.970 8.816 1.00 90.94 105 GLY A N 1
ATOM 800 C CA . GLY A 1 105 ? -8.830 8.726 9.265 1.00 90.94 105 GLY A CA 1
ATOM 801 C C . GLY A 1 105 ? -9.998 8.990 10.210 1.00 90.94 105 GLY A C 1
ATOM 802 O O . GLY A 1 105 ? -10.601 10.067 10.178 1.00 90.94 105 GLY A O 1
ATOM 803 N N . ALA A 1 106 ? -10.291 8.047 11.102 1.00 94.25 106 ALA A N 1
ATOM 804 C CA . ALA A 1 106 ? -11.472 8.094 11.956 1.00 94.25 106 ALA A CA 1
ATOM 805 C C . ALA A 1 106 ? -11.164 7.791 13.429 1.00 94.25 106 ALA A C 1
ATOM 807 O O . ALA A 1 106 ? -10.240 7.052 13.762 1.00 94.25 106 ALA A O 1
ATOM 808 N N . VAL A 1 107 ? -11.976 8.372 14.312 1.00 95.00 107 VAL A N 1
ATOM 809 C CA . VAL A 1 107 ? -12.048 8.080 15.744 1.00 95.00 107 VAL A CA 1
ATOM 810 C C . VAL A 1 107 ? -13.439 7.547 16.053 1.00 95.00 107 VAL A C 1
ATOM 812 O O . VAL A 1 107 ? -14.442 8.205 15.773 1.00 95.00 107 VAL A O 1
ATOM 815 N N . PHE A 1 108 ? -13.496 6.382 16.680 1.00 96.00 108 PHE A N 1
ATOM 816 C CA . PHE A 1 108 ? -14.711 5.729 17.144 1.00 96.00 108 PHE A CA 1
ATOM 817 C C . PHE A 1 108 ? -14.775 5.860 18.659 1.00 96.00 108 PHE A C 1
ATOM 819 O O . PHE A 1 108 ? -13.838 5.475 19.350 1.00 96.00 108 PHE A O 1
ATOM 826 N N . ILE A 1 109 ? -15.851 6.442 19.181 1.00 93.19 109 ILE A N 1
ATOM 827 C CA . ILE A 1 109 ? -15.980 6.804 20.594 1.00 93.19 109 ILE A CA 1
ATOM 828 C C . ILE A 1 109 ? -17.142 6.018 21.200 1.00 93.19 109 ILE A C 1
ATOM 830 O O . ILE A 1 109 ? -18.303 6.273 20.860 1.00 93.19 109 ILE A O 1
ATOM 834 N N . GLY A 1 110 ? -16.806 5.093 22.097 1.00 89.88 110 GLY A N 1
ATOM 835 C CA . GLY A 1 110 ? -17.737 4.362 22.949 1.00 89.88 110 GLY A CA 1
ATOM 836 C C . GLY A 1 110 ? -17.836 4.961 24.352 1.00 89.88 110 GLY A C 1
ATOM 837 O O . GLY A 1 110 ? -17.331 6.050 24.625 1.00 89.88 110 GLY A O 1
ATOM 838 N N . GLU A 1 111 ? -18.493 4.236 25.257 1.00 83.88 111 GLU A N 1
ATOM 839 C CA . GLU A 1 111 ? -18.663 4.670 26.651 1.00 83.88 111 GLU A CA 1
ATOM 840 C C . GLU A 1 111 ? -17.365 4.571 27.467 1.00 83.88 111 GLU A C 1
ATOM 842 O O . GLU A 1 111 ? -17.054 5.473 28.244 1.00 83.88 111 GLU A O 1
ATOM 847 N N . ALA A 1 112 ? -16.603 3.486 27.284 1.00 82.94 112 ALA A N 1
ATOM 848 C CA . ALA A 1 112 ? -15.420 3.168 28.090 1.00 82.94 112 ALA A CA 1
ATOM 849 C C . ALA A 1 112 ? -14.084 3.452 27.386 1.00 82.94 112 ALA A C 1
ATOM 851 O O . ALA A 1 112 ? -13.058 3.621 28.047 1.00 82.94 112 ALA A O 1
ATOM 852 N N . MET A 1 113 ? -14.071 3.513 26.053 1.00 88.69 113 MET A N 1
ATOM 853 C CA . MET A 1 113 ? -12.861 3.734 25.263 1.00 88.69 113 MET A CA 1
ATOM 854 C C . MET A 1 113 ? -13.170 4.414 23.929 1.00 88.69 113 MET A C 1
ATOM 856 O O . MET A 1 113 ? -14.312 4.443 23.465 1.00 88.69 113 MET A O 1
ATOM 860 N N . SER A 1 114 ? -12.127 4.937 23.298 1.00 91.81 114 SER A N 1
ATOM 861 C CA . SER A 1 114 ? -12.139 5.404 21.920 1.00 91.81 114 SER A CA 1
ATOM 862 C C . SER A 1 114 ? -10.988 4.789 21.141 1.00 91.81 114 SER A C 1
ATOM 864 O O . SER A 1 114 ? -9.877 4.709 21.660 1.00 91.81 114 SER A O 1
ATOM 866 N N . ILE A 1 115 ? -11.246 4.411 19.894 1.00 94.44 115 ILE A N 1
ATOM 867 C CA . ILE A 1 115 ? -10.262 3.827 18.984 1.00 94.44 115 ILE A CA 1
ATOM 868 C C . ILE A 1 115 ? -10.097 4.787 17.815 1.00 94.44 115 ILE A C 1
ATOM 870 O O . ILE A 1 115 ? -11.062 5.114 17.132 1.00 94.44 115 ILE A O 1
ATOM 874 N N . GLN A 1 116 ? -8.878 5.250 17.595 1.00 94.75 116 GLN A N 1
ATOM 875 C CA . GLN A 1 116 ? -8.493 6.041 16.442 1.00 94.75 116 GLN A CA 1
ATOM 876 C C . GLN A 1 116 ? -7.688 5.171 15.485 1.00 94.75 116 GLN A C 1
ATOM 878 O O . GLN A 1 116 ? -6.744 4.507 15.905 1.00 94.75 116 GLN A O 1
ATOM 883 N N . VAL A 1 117 ? -8.030 5.242 14.203 1.00 94.56 117 VAL A N 1
ATOM 884 C CA . VAL A 1 117 ? -7.226 4.717 13.099 1.00 94.56 117 VAL A CA 1
ATOM 885 C C . VAL A 1 117 ? -6.936 5.882 12.165 1.00 94.56 117 VAL A C 1
ATOM 887 O O . VAL A 1 117 ? -7.860 6.531 11.668 1.00 94.56 117 VAL A O 1
ATOM 890 N N . SER A 1 118 ? -5.662 6.187 11.947 1.00 90.88 118 SER A N 1
ATOM 891 C CA . SER A 1 118 ? -5.250 7.296 11.086 1.00 90.88 118 SER A CA 1
ATOM 892 C C . SER A 1 118 ? -4.030 6.946 10.259 1.00 90.88 118 SER A C 1
ATOM 894 O O . SER A 1 118 ? -3.126 6.278 10.746 1.00 90.88 118 SER A O 1
ATOM 896 N N . ILE A 1 119 ? -3.974 7.435 9.026 1.00 85.31 119 ILE A N 1
ATOM 897 C CA . ILE A 1 119 ? -2.770 7.367 8.207 1.00 85.31 119 ILE A CA 1
ATOM 898 C C . ILE A 1 119 ? -1.662 8.203 8.858 1.00 85.31 119 ILE A C 1
ATOM 900 O O . ILE A 1 119 ? -1.902 9.333 9.298 1.00 85.31 119 ILE A O 1
ATOM 904 N N . GLU A 1 120 ? -0.445 7.666 8.904 1.00 75.31 120 GLU A N 1
ATOM 905 C CA . GLU A 1 120 ? 0.735 8.460 9.229 1.00 75.31 120 GLU A CA 1
ATOM 906 C C . GLU A 1 120 ? 0.979 9.383 8.023 1.00 75.31 120 GLU A C 1
ATOM 908 O O . GLU A 1 120 ? 1.281 8.885 6.931 1.00 75.31 120 GLU A O 1
ATOM 913 N N . PRO A 1 121 ? 0.803 10.717 8.146 1.00 59.19 121 PRO A N 1
ATOM 914 C CA . PRO A 1 121 ? 1.104 11.601 7.034 1.00 59.19 121 PRO A CA 1
ATOM 915 C C . PRO A 1 121 ? 2.566 11.371 6.637 1.00 59.19 121 PRO A C 1
ATOM 917 O O . PRO A 1 121 ? 3.422 11.264 7.524 1.00 59.19 121 PRO A O 1
ATOM 920 N N . PRO A 1 122 ? 2.884 11.281 5.331 1.00 49.84 122 PRO A N 1
ATOM 921 C CA . PRO A 1 122 ? 4.269 11.148 4.910 1.00 49.84 122 PRO A CA 1
ATOM 922 C C . PRO A 1 122 ? 5.059 12.278 5.568 1.00 49.84 122 PRO A C 1
ATOM 924 O O . PRO A 1 122 ? 4.580 13.412 5.623 1.00 49.84 122 PRO A O 1
ATOM 927 N N . ALA A 1 123 ? 6.252 11.978 6.087 1.00 41.09 123 ALA A N 1
ATOM 928 C CA . ALA A 1 123 ? 7.091 12.905 6.856 1.00 41.09 123 ALA A CA 1
ATOM 929 C C . ALA A 1 123 ? 7.568 14.159 6.072 1.00 41.09 123 ALA A C 1
ATOM 931 O O . ALA A 1 123 ? 8.536 14.811 6.450 1.00 41.09 123 ALA A O 1
ATOM 932 N N . SER A 1 124 ? 6.896 14.520 4.978 1.00 36.91 124 SER A N 1
ATOM 933 C CA . SER A 1 124 ? 7.082 15.714 4.171 1.00 36.91 124 SER A CA 1
ATOM 934 C C . SER A 1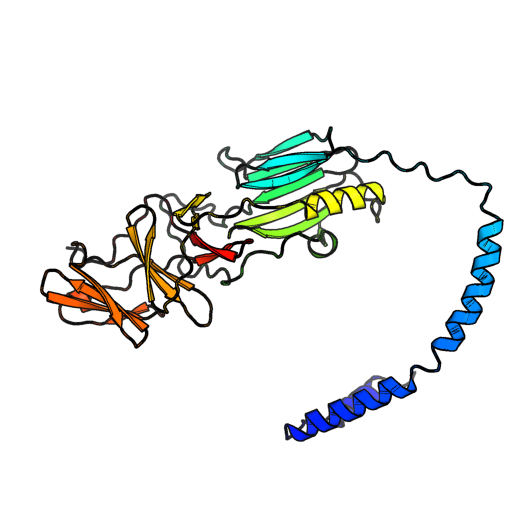 124 ? 5.962 16.732 4.425 1.00 36.91 124 SER A C 1
ATOM 936 O O . SER A 1 124 ? 5.179 17.061 3.535 1.00 36.91 124 SER A O 1
ATOM 938 N N . SER A 1 125 ? 5.929 17.333 5.614 1.00 29.84 125 SER A N 1
ATOM 939 C CA . SER A 1 125 ? 5.274 18.638 5.814 1.00 29.84 125 SER A CA 1
ATOM 940 C C . SER A 1 125 ? 6.070 19.801 5.183 1.00 29.84 125 SER A C 1
ATOM 942 O O . SER A 1 125 ? 5.924 20.961 5.560 1.00 29.84 125 SER A O 1
ATOM 944 N N . SER A 1 126 ? 6.884 19.517 4.163 1.00 28.38 126 SER A N 1
ATOM 945 C CA . SER A 1 126 ? 7.552 20.499 3.319 1.00 28.38 126 SER A CA 1
ATOM 946 C C . SER A 1 126 ? 7.569 20.030 1.856 1.00 28.38 126 SER A C 1
ATOM 948 O O . SER A 1 126 ? 8.396 19.212 1.470 1.00 28.38 126 SER A O 1
ATOM 950 N N . LEU A 1 127 ? 6.658 20.572 1.032 1.00 31.91 127 LEU A N 1
ATOM 951 C CA . LEU A 1 127 ? 6.952 21.298 -0.226 1.00 31.91 127 LEU A CA 1
ATOM 952 C C . LEU A 1 127 ? 5.832 21.169 -1.290 1.00 31.91 127 LEU A C 1
ATOM 954 O O . LEU A 1 127 ? 5.457 20.058 -1.665 1.00 31.91 127 LEU A O 1
ATOM 958 N N . PRO A 1 128 ? 5.376 22.290 -1.887 1.00 29.22 128 PRO A N 1
ATOM 959 C CA . PRO A 1 128 ? 4.787 22.279 -3.221 1.00 29.22 128 PRO A CA 1
ATOM 960 C C . PRO A 1 128 ? 5.899 22.016 -4.253 1.00 29.22 128 PRO A C 1
ATOM 962 O O . PRO A 1 128 ? 6.914 22.710 -4.258 1.00 29.22 128 PRO A O 1
ATOM 965 N N . GLY A 1 129 ? 5.712 21.013 -5.117 1.00 33.19 129 GLY A N 1
ATOM 966 C CA . GLY A 1 129 ? 6.729 20.553 -6.077 1.00 33.19 129 GLY A CA 1
ATOM 967 C C . GLY A 1 129 ? 7.434 19.271 -5.632 1.00 33.19 129 GLY A C 1
ATOM 968 O O . GLY A 1 129 ? 8.655 19.253 -5.500 1.00 33.19 129 GLY A O 1
ATOM 969 N N . LEU A 1 130 ? 6.640 18.222 -5.382 1.00 34.28 130 LEU A N 1
ATOM 970 C CA . LEU A 1 130 ? 7.050 16.897 -4.909 1.00 34.28 130 LEU A CA 1
ATOM 971 C C . LEU A 1 130 ? 8.363 16.416 -5.563 1.00 34.28 130 LEU A C 1
ATOM 973 O O . LEU A 1 130 ? 8.385 15.972 -6.709 1.00 34.28 130 LEU A O 1
ATOM 977 N N . LYS A 1 131 ? 9.458 16.468 -4.802 1.00 32.75 131 LYS A N 1
ATOM 978 C CA . LYS A 1 131 ? 10.618 15.602 -5.005 1.00 32.75 131 LYS A CA 1
ATOM 979 C C . LYS A 1 131 ? 10.399 14.421 -4.069 1.00 32.75 131 LYS A C 1
ATOM 981 O O . LYS A 1 131 ? 10.608 14.558 -2.866 1.00 32.75 131 LYS A O 1
ATOM 986 N N . LEU A 1 132 ? 9.941 13.287 -4.601 1.00 42.00 132 LEU A N 1
ATOM 987 C CA . LEU A 1 132 ? 10.092 12.027 -3.875 1.00 42.00 132 LEU A CA 1
ATOM 988 C C . LEU A 1 132 ? 11.596 11.854 -3.629 1.00 42.00 132 LEU A C 1
ATOM 990 O O . LEU A 1 132 ? 12.365 11.922 -4.595 1.00 42.00 132 LEU A O 1
ATOM 994 N N . PRO A 1 133 ? 12.059 11.737 -2.374 1.00 31.34 133 PRO A N 1
ATOM 995 C CA . PRO A 1 133 ? 13.469 11.508 -2.137 1.00 31.34 133 PRO A CA 1
ATOM 996 C C . PRO A 1 133 ? 13.855 10.170 -2.784 1.00 31.34 133 PRO A C 1
ATOM 998 O O . PRO A 1 133 ? 13.116 9.192 -2.635 1.00 31.34 133 PRO A O 1
ATOM 1001 N N . PRO A 1 134 ? 14.990 10.095 -3.501 1.00 32.12 134 PRO A N 1
ATOM 1002 C CA . PRO A 1 134 ? 15.537 8.807 -3.896 1.00 32.12 134 PRO A CA 1
ATOM 1003 C C . PRO A 1 134 ? 15.736 7.957 -2.634 1.00 32.12 134 PRO A C 1
ATOM 1005 O O . PRO A 1 134 ? 16.312 8.431 -1.654 1.00 32.12 134 PRO A O 1
ATOM 1008 N N . GLY A 1 135 ? 15.238 6.719 -2.646 1.00 31.12 135 GLY A N 1
ATOM 1009 C CA . GLY A 1 135 ? 15.449 5.773 -1.549 1.00 31.12 135 GLY A CA 1
ATOM 1010 C C . GLY A 1 135 ? 14.331 5.654 -0.508 1.00 31.12 135 GLY A C 1
ATOM 1011 O O . GLY A 1 135 ? 14.605 5.163 0.585 1.00 31.12 135 GLY A O 1
ATOM 1012 N N . LEU A 1 136 ? 13.076 6.010 -0.819 1.00 39.25 136 LEU A N 1
ATOM 1013 C CA . LEU A 1 136 ? 11.928 5.429 -0.099 1.00 39.25 136 LEU A CA 1
ATOM 1014 C C . LEU A 1 136 ? 11.801 3.944 -0.477 1.00 39.25 136 LEU A C 1
ATOM 1016 O O . LEU A 1 136 ? 10.926 3.544 -1.234 1.00 39.25 136 LEU A O 1
ATOM 1020 N N . ALA A 1 137 ? 12.724 3.130 0.029 1.00 41.16 137 ALA A N 1
ATOM 1021 C CA . ALA A 1 137 ? 12.627 1.684 0.007 1.00 41.16 137 ALA A CA 1
ATOM 1022 C C . ALA A 1 137 ? 1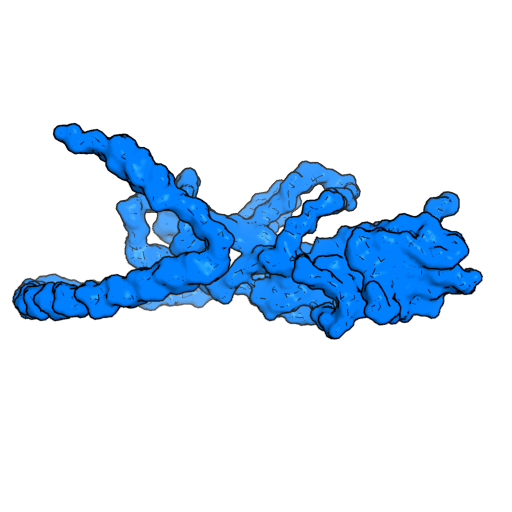1.672 1.273 1.132 1.00 41.16 137 ALA A C 1
ATOM 1024 O O . ALA A 1 137 ? 12.099 1.026 2.260 1.00 41.16 137 ALA A O 1
ATOM 1025 N N . LEU A 1 138 ? 10.366 1.235 0.849 1.00 47.84 138 LEU A N 1
ATOM 1026 C CA . LEU A 1 138 ? 9.528 0.326 1.624 1.00 47.84 138 LEU A CA 1
ATOM 1027 C C . LEU A 1 138 ? 9.955 -1.092 1.228 1.00 47.84 138 LEU A C 1
ATOM 1029 O O . LEU A 1 138 ? 10.188 -1.340 0.041 1.00 47.84 138 LEU A O 1
ATOM 1033 N N . PRO A 1 139 ? 10.134 -2.012 2.188 1.00 48.69 139 PRO A N 1
ATOM 1034 C CA . PRO A 1 139 ? 10.451 -3.386 1.848 1.00 48.69 139 PRO A CA 1
ATOM 1035 C C . PRO A 1 139 ? 9.374 -3.942 0.891 1.00 48.69 139 PRO A C 1
ATOM 1037 O O . PRO A 1 139 ? 8.205 -3.578 1.012 1.00 48.69 139 PRO A O 1
ATOM 1040 N N . PRO A 1 140 ? 9.732 -4.836 -0.045 1.00 50.22 140 PRO A N 1
ATOM 1041 C CA . PRO A 1 140 ? 8.823 -5.367 -1.077 1.00 50.22 140 PRO A CA 1
ATOM 1042 C C . PRO A 1 140 ? 7.534 -5.990 -0.522 1.00 50.22 140 PRO A C 1
ATOM 1044 O O . PRO A 1 140 ? 6.506 -6.036 -1.200 1.00 50.22 140 PRO A O 1
ATOM 1047 N N . SER A 1 141 ? 7.605 -6.463 0.725 1.00 56.28 141 SER A N 1
ATOM 1048 C CA . SER A 1 141 ? 6.491 -6.887 1.566 1.00 56.28 141 SER A CA 1
ATOM 1049 C C . SER A 1 141 ? 6.348 -5.907 2.735 1.00 56.28 141 SER A C 1
ATOM 1051 O O . SER A 1 141 ? 6.843 -6.170 3.835 1.00 56.28 141 SER A O 1
ATOM 1053 N N . ASN A 1 142 ? 5.761 -4.736 2.494 1.00 65.31 142 ASN A N 1
ATOM 1054 C CA . ASN A 1 142 ? 5.544 -3.770 3.569 1.00 65.31 142 ASN A CA 1
ATOM 1055 C C . ASN A 1 142 ? 4.202 -3.981 4.277 1.00 65.31 142 ASN A C 1
ATOM 1057 O O . ASN A 1 142 ? 4.066 -3.535 5.409 1.00 65.31 142 ASN A O 1
ATOM 1061 N N . ASP A 1 143 ? 3.239 -4.668 3.663 1.00 74.19 143 ASP A N 1
ATOM 1062 C CA . ASP A 1 143 ? 1.903 -4.826 4.236 1.00 74.19 143 ASP A CA 1
ATOM 1063 C C . ASP A 1 143 ? 1.872 -5.793 5.428 1.00 74.19 143 ASP A C 1
ATOM 1065 O O . ASP A 1 143 ? 2.611 -6.780 5.503 1.00 74.19 143 ASP A O 1
ATOM 1069 N N . SER A 1 144 ? 1.019 -5.474 6.402 1.00 82.00 144 SER A N 1
ATOM 1070 C CA . SER A 1 144 ? 0.765 -6.324 7.562 1.00 82.00 144 SER A CA 1
ATOM 1071 C C . SER A 1 144 ? -0.035 -7.568 7.173 1.00 82.00 144 SER A C 1
ATOM 1073 O O . SER A 1 144 ? -0.715 -7.607 6.150 1.00 82.00 144 SER A O 1
ATOM 1075 N N . GLN A 1 145 ? 0.043 -8.610 8.001 1.00 85.44 145 GLN A N 1
ATOM 1076 C CA . GLN A 1 145 ? -0.806 -9.787 7.836 1.00 85.44 145 GLN A CA 1
ATOM 1077 C C . GLN A 1 145 ? -2.191 -9.495 8.413 1.00 85.44 145 GLN A C 1
ATOM 1079 O O . GLN A 1 145 ? -2.305 -9.147 9.586 1.00 85.44 145 GLN A O 1
ATOM 1084 N N . PHE A 1 146 ? -3.222 -9.652 7.585 1.00 88.38 146 PHE A N 1
ATOM 1085 C CA . PHE A 1 146 ? -4.620 -9.505 7.982 1.00 88.38 146 PHE A CA 1
ATOM 1086 C C . PHE A 1 146 ? -5.276 -10.889 8.176 1.00 88.38 146 PHE A C 1
ATOM 1088 O O . PHE A 1 146 ? -4.934 -11.823 7.441 1.00 88.38 146 PHE A O 1
ATOM 1095 N N . PRO A 1 147 ? -6.221 -11.050 9.126 1.00 93.81 147 PRO A N 1
ATOM 1096 C CA . PRO A 1 147 ? -6.715 -10.035 10.064 1.00 93.81 147 PRO A CA 1
ATOM 1097 C C . PRO A 1 147 ? -5.661 -9.630 11.106 1.00 93.81 147 PRO A C 1
ATOM 1099 O O . PRO A 1 147 ? -4.815 -10.440 11.489 1.00 93.81 147 PRO A O 1
ATOM 1102 N N . LEU A 1 148 ? -5.715 -8.375 11.561 1.00 94.12 148 LEU A N 1
ATOM 1103 C CA . LEU A 1 148 ? -4.806 -7.873 12.594 1.00 94.12 148 LEU A CA 1
ATOM 1104 C C . LEU A 1 148 ? -5.137 -8.510 13.952 1.00 94.12 148 LEU A C 1
ATOM 1106 O O . LEU A 1 148 ? -6.284 -8.836 14.246 1.00 94.12 148 LEU A O 1
ATOM 1110 N N . ASN A 1 149 ? -4.129 -8.662 14.808 1.00 94.31 149 ASN A N 1
ATOM 1111 C CA . ASN A 1 149 ? -4.301 -9.151 16.173 1.00 94.31 149 ASN A CA 1
ATOM 1112 C C . ASN A 1 149 ? -3.971 -8.024 17.161 1.00 94.31 149 ASN A C 1
ATOM 1114 O O . ASN A 1 149 ? -2.855 -7.502 17.131 1.00 94.31 149 ASN A O 1
ATOM 1118 N N . ALA A 1 150 ? -4.926 -7.640 18.015 1.00 92.81 150 ALA A N 1
ATOM 1119 C CA . ALA A 1 150 ? -4.761 -6.486 18.898 1.00 92.81 150 ALA A CA 1
ATOM 1120 C C . ALA A 1 150 ? -3.623 -6.688 19.910 1.00 92.81 150 ALA A C 1
ATOM 1122 O O . ALA A 1 150 ? -2.803 -5.786 20.059 1.00 92.81 150 ALA A O 1
ATOM 1123 N N . ASP A 1 151 ? -3.498 -7.878 20.508 1.00 91.50 151 ASP A N 1
ATOM 1124 C CA . ASP A 1 151 ? -2.421 -8.211 21.458 1.00 91.50 151 ASP A CA 1
ATOM 1125 C C . ASP A 1 151 ? -1.013 -8.092 20.851 1.00 91.50 151 ASP A C 1
ATOM 1127 O O . ASP A 1 151 ? -0.045 -7.793 21.550 1.00 91.50 151 ASP A O 1
ATOM 1131 N N . GLN A 1 152 ? -0.873 -8.362 19.550 1.00 92.25 152 GLN A N 1
ATOM 1132 C CA . GLN A 1 152 ? 0.402 -8.240 18.837 1.00 92.25 152 GLN A CA 1
ATOM 1133 C C . GLN A 1 152 ? 0.661 -6.820 18.336 1.00 92.25 152 GLN A C 1
ATOM 1135 O O . GLN A 1 152 ? 1.814 -6.391 18.268 1.00 92.25 152 GLN A O 1
ATOM 1140 N N . LEU A 1 153 ? -0.399 -6.116 17.940 1.00 93.06 153 LEU A N 1
ATOM 1141 C CA . LEU A 1 153 ? -0.320 -4.789 17.344 1.00 93.06 153 LEU A CA 1
ATOM 1142 C C . LEU A 1 153 ? -0.120 -3.696 18.395 1.00 93.06 153 LEU A C 1
ATOM 1144 O O . LEU A 1 153 ? 0.621 -2.741 18.156 1.00 93.06 153 LEU A O 1
ATOM 1148 N N . LEU A 1 154 ? -0.823 -3.805 19.521 1.00 92.56 154 LEU A N 1
ATOM 1149 C CA . LEU A 1 154 ? -0.979 -2.736 20.493 1.00 92.56 154 LEU A CA 1
ATOM 1150 C C . LEU A 1 154 ? -0.024 -2.910 21.674 1.00 92.56 154 LEU A C 1
ATOM 1152 O O . LEU A 1 154 ? 0.034 -3.953 22.321 1.00 92.56 154 LEU A O 1
ATOM 1156 N N . ALA A 1 155 ? 0.691 -1.839 21.997 1.00 91.50 155 ALA A N 1
ATOM 1157 C CA . ALA A 1 155 ? 1.547 -1.738 23.169 1.00 91.50 155 ALA A CA 1
ATOM 1158 C C . ALA A 1 155 ? 1.135 -0.542 24.033 1.00 91.50 155 ALA A C 1
ATOM 1160 O O . ALA A 1 155 ? 0.499 0.396 23.558 1.00 91.50 155 ALA A O 1
ATOM 1161 N N . GLN A 1 156 ? 1.520 -0.557 25.309 1.00 88.12 156 GLN A N 1
ATOM 1162 C CA . GLN A 1 156 ? 1.285 0.570 26.213 1.00 88.12 156 GLN A CA 1
ATOM 1163 C C . GLN A 1 156 ? 1.988 1.837 25.703 1.00 88.12 156 GLN A C 1
ATOM 1165 O O . GLN A 1 156 ? 3.189 1.822 25.420 1.00 88.12 156 GLN A O 1
ATOM 1170 N N . VAL A 1 157 ? 1.239 2.936 25.624 1.00 86.94 157 VAL A N 1
ATOM 1171 C CA . VAL A 1 157 ? 1.717 4.280 25.271 1.00 86.94 157 VAL A CA 1
ATOM 1172 C C . VAL A 1 157 ? 1.167 5.304 26.267 1.00 86.94 157 VAL A C 1
ATOM 1174 O O . VAL A 1 157 ? 0.338 4.992 27.121 1.00 86.94 157 VAL A O 1
ATOM 1177 N N . GLU A 1 158 ? 1.629 6.552 26.189 1.00 81.75 158 GLU A N 1
ATOM 1178 C CA . GLU A 1 158 ? 1.080 7.615 27.033 1.00 81.75 158 GLU A CA 1
ATOM 1179 C C . GLU A 1 158 ? -0.426 7.787 26.769 1.00 81.75 158 GLU A C 1
ATOM 1181 O O . GLU A 1 158 ? -0.848 8.066 25.649 1.00 81.75 158 GLU A O 1
ATOM 1186 N N . GLY A 1 159 ? -1.238 7.602 27.813 1.00 80.12 159 GLY A N 1
ATOM 1187 C CA . GLY A 1 159 ? -2.690 7.771 27.746 1.00 80.12 159 GLY A CA 1
ATOM 1188 C C . GLY A 1 159 ? -3.479 6.577 27.198 1.00 80.12 159 GLY A C 1
ATOM 1189 O O . GLY A 1 159 ? -4.704 6.675 27.130 1.00 80.12 159 GLY A O 1
ATOM 1190 N N . GLY A 1 160 ? -2.837 5.459 26.836 1.00 88.31 160 GLY A N 1
ATOM 1191 C CA . GLY A 1 160 ? -3.573 4.324 26.288 1.00 88.31 160 GLY A CA 1
ATOM 1192 C C . GLY A 1 160 ? -2.734 3.195 25.696 1.00 88.31 160 GLY A C 1
ATOM 1193 O O . GLY A 1 160 ? -1.614 2.927 26.125 1.00 88.31 160 GLY A O 1
ATOM 1194 N N . LEU A 1 161 ? -3.289 2.545 24.674 1.00 91.19 161 LEU A N 1
ATOM 1195 C CA . LEU A 1 161 ? -2.594 1.559 23.849 1.00 91.19 161 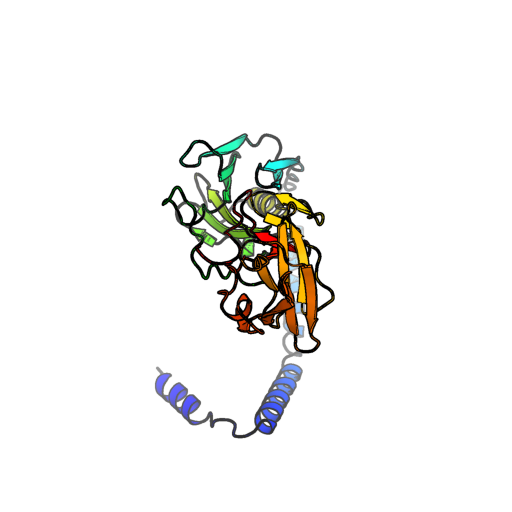LEU A CA 1
ATOM 1196 C C . LEU A 1 161 ? -2.353 2.130 22.454 1.00 91.19 161 LEU A C 1
ATOM 1198 O O . LEU A 1 161 ? -3.214 2.814 21.908 1.00 91.19 161 LEU A O 1
ATOM 1202 N N . GLY A 1 162 ? -1.203 1.841 21.862 1.00 92.50 162 GLY A N 1
ATOM 1203 C CA . GLY A 1 162 ? -0.825 2.332 20.545 1.00 92.50 162 GLY A CA 1
ATOM 1204 C C . GLY A 1 162 ? -0.112 1.265 19.731 1.00 92.50 162 GLY A C 1
ATOM 1205 O O . GLY A 1 162 ? 0.635 0.451 20.272 1.00 92.50 162 GLY A O 1
ATOM 1206 N N . GLY A 1 163 ? -0.336 1.280 18.425 1.00 92.88 163 GLY A N 1
ATOM 1207 C CA . GLY A 1 163 ? 0.260 0.340 17.486 1.00 92.88 163 GLY A CA 1
ATOM 1208 C C . GLY A 1 163 ? 0.357 0.928 16.088 1.00 92.88 163 GLY A C 1
ATOM 1209 O O . GLY A 1 163 ? -0.227 1.972 15.795 1.00 92.88 163 GLY A O 1
ATOM 1210 N N . LYS A 1 164 ? 1.108 0.252 15.219 1.00 91.75 164 LYS A N 1
ATOM 1211 C CA . LYS A 1 164 ? 1.260 0.641 13.815 1.00 91.75 164 LYS A CA 1
ATOM 1212 C C . LYS A 1 164 ? 1.126 -0.572 12.914 1.00 91.75 164 LYS A C 1
ATOM 1214 O O . LYS A 1 164 ? 1.718 -1.609 13.206 1.00 91.75 164 LYS A O 1
ATOM 1219 N N . PHE A 1 165 ? 0.416 -0.421 11.806 1.00 90.88 165 PHE A N 1
ATOM 1220 C CA . PHE A 1 165 ? 0.304 -1.446 10.771 1.00 90.88 165 PHE A CA 1
ATOM 1221 C C . PHE A 1 165 ? 0.464 -0.817 9.387 1.00 90.88 165 PHE A C 1
ATOM 1223 O O . PHE A 1 165 ? 0.438 0.405 9.238 1.00 90.88 165 PHE A O 1
ATOM 1230 N N . ASN A 1 166 ? 0.661 -1.652 8.375 1.00 87.06 166 ASN A N 1
ATOM 1231 C CA . ASN A 1 166 ? 0.698 -1.228 6.982 1.00 87.06 166 ASN A CA 1
ATOM 1232 C C . ASN A 1 166 ? -0.432 -1.913 6.213 1.00 87.06 166 ASN A C 1
ATOM 1234 O O . ASN A 1 166 ? -0.676 -3.104 6.414 1.00 87.06 166 ASN A O 1
ATOM 1238 N N . GLY A 1 167 ? -1.079 -1.180 5.318 1.00 86.06 167 GLY A N 1
ATOM 1239 C CA . GLY A 1 167 ? -2.052 -1.723 4.379 1.00 86.06 167 GLY A CA 1
ATOM 1240 C C . GLY A 1 167 ? -2.062 -0.899 3.102 1.00 86.06 167 GLY A C 1
ATOM 1241 O O . GLY A 1 167 ? -1.962 0.328 3.150 1.00 86.06 167 GLY A O 1
ATOM 1242 N N . ASP A 1 168 ? -2.123 -1.577 1.961 1.00 83.25 168 ASP A N 1
ATOM 1243 C CA . ASP A 1 168 ? -2.113 -0.966 0.634 1.00 83.25 168 ASP A CA 1
ATOM 1244 C C . ASP A 1 168 ? -0.941 0.019 0.446 1.00 83.25 168 ASP A C 1
ATOM 1246 O O . ASP A 1 168 ? -1.087 1.114 -0.103 1.00 83.25 168 ASP A O 1
ATOM 1250 N N . GLY A 1 169 ? 0.245 -0.353 0.949 1.00 76.31 169 GLY A N 1
ATOM 1251 C CA . GLY A 1 169 ? 1.463 0.455 0.838 1.00 76.31 169 GLY A CA 1
ATOM 1252 C C . GLY A 1 169 ? 1.498 1.708 1.719 1.00 76.31 169 GLY A C 1
ATOM 1253 O O . GLY A 1 169 ? 2.459 2.478 1.649 1.00 76.31 169 GLY A O 1
ATOM 1254 N N . GLN A 1 170 ? 0.488 1.921 2.565 1.00 80.62 170 GLN A N 1
ATOM 1255 C CA . GLN A 1 170 ? 0.407 3.039 3.502 1.00 80.62 170 GLN A CA 1
ATOM 1256 C C . GLN A 1 170 ? 0.578 2.561 4.939 1.00 80.62 170 GLN A C 1
ATOM 1258 O O . GLN A 1 170 ? 0.182 1.454 5.297 1.00 80.62 170 GLN A O 1
ATOM 1263 N N . ARG A 1 171 ? 1.158 3.425 5.774 1.00 85.06 171 ARG A N 1
ATOM 1264 C CA . ARG A 1 171 ? 1.321 3.174 7.203 1.00 85.06 171 ARG A CA 1
ATOM 1265 C C . ARG A 1 171 ? 0.202 3.842 7.985 1.00 85.06 171 ARG A C 1
ATOM 1267 O O . ARG A 1 171 ? -0.086 5.019 7.775 1.00 85.06 171 ARG A O 1
ATOM 1274 N N . PHE A 1 172 ? -0.377 3.095 8.911 1.00 88.94 172 PHE A N 1
ATOM 1275 C CA . PHE A 1 172 ? -1.463 3.533 9.771 1.00 88.94 172 PHE A CA 1
ATOM 1276 C C . PHE A 1 172 ? -1.053 3.440 11.236 1.00 88.94 172 PHE A C 1
ATOM 1278 O O . PHE A 1 172 ? -0.404 2.482 11.663 1.00 88.94 172 PHE A O 1
ATOM 1285 N N . ASP A 1 173 ? -1.476 4.438 11.997 1.00 91.19 173 ASP A N 1
ATOM 1286 C CA . ASP A 1 173 ? -1.425 4.479 13.446 1.00 91.19 173 ASP A CA 1
ATOM 1287 C C . ASP A 1 173 ? -2.784 4.056 14.010 1.00 91.19 173 ASP A C 1
ATOM 1289 O O . ASP A 1 173 ? -3.834 4.540 13.576 1.00 91.19 173 ASP A O 1
ATOM 1293 N N . VAL A 1 174 ? -2.747 3.177 15.009 1.00 94.62 174 VAL A N 1
ATOM 1294 C CA . VAL A 1 174 ? -3.902 2.827 15.836 1.00 94.62 174 VAL A CA 1
ATOM 1295 C C . VAL A 1 174 ? -3.645 3.313 17.248 1.00 94.62 174 VAL A C 1
ATOM 1297 O O . VAL A 1 174 ? -2.606 3.001 17.831 1.00 94.62 174 VAL A O 1
ATOM 1300 N N . LEU A 1 175 ? -4.598 4.050 17.807 1.00 93.31 175 LEU A N 1
ATOM 1301 C CA . LEU A 1 175 ? -4.542 4.539 19.178 1.00 93.31 175 LEU A CA 1
ATOM 1302 C C . LEU A 1 175 ? -5.849 4.213 19.897 1.00 93.31 175 LEU A C 1
ATOM 1304 O O . LEU A 1 175 ? -6.925 4.607 19.458 1.00 93.31 175 LEU A O 1
ATOM 1308 N N . VAL A 1 176 ? -5.749 3.521 21.025 1.00 92.19 176 VAL A N 1
ATOM 1309 C CA . VAL A 1 176 ? -6.865 3.218 21.916 1.00 92.19 176 VAL A CA 1
ATOM 1310 C C . VAL A 1 176 ? -6.704 4.069 23.163 1.00 92.19 176 VAL A C 1
ATOM 1312 O O . VAL A 1 176 ? -5.782 3.861 23.948 1.00 92.19 176 VAL A O 1
ATOM 1315 N N . LEU A 1 177 ? -7.597 5.034 23.347 1.00 87.44 177 LEU A N 1
ATOM 1316 C CA . LEU A 1 177 ? -7.635 5.887 24.531 1.00 87.44 177 LEU A CA 1
ATOM 1317 C C . LEU A 1 177 ? -8.806 5.465 25.409 1.00 87.44 177 LEU A C 1
ATOM 1319 O O . LEU A 1 177 ? -9.910 5.249 24.916 1.00 87.44 177 LEU A O 1
ATOM 1323 N N . SER A 1 178 ? -8.594 5.412 26.717 1.00 74.19 178 SER A N 1
ATOM 1324 C CA . SER A 1 178 ? -9.681 5.292 27.686 1.00 74.19 178 SER A CA 1
ATOM 1325 C C . SER A 1 178 ? -9.515 6.379 28.746 1.00 74.19 178 SER A C 1
ATOM 1327 O O . SER A 1 178 ? -8.396 6.601 29.211 1.00 74.19 178 SER A O 1
ATOM 1329 N N . PRO A 1 179 ? -10.597 7.074 29.149 1.00 59.44 179 PRO A N 1
ATOM 1330 C CA . PRO A 1 179 ? -10.527 8.104 30.184 1.00 59.44 179 PRO A CA 1
ATOM 1331 C C . PRO A 1 179 ? -10.027 7.560 31.533 1.00 59.44 179 PRO A C 1
ATOM 1333 O O . PRO A 1 179 ? -9.522 8.329 32.349 1.00 59.44 179 PRO A O 1
ATOM 1336 N N . PHE A 1 180 ? -10.136 6.247 31.753 1.00 55.00 180 PHE A N 1
ATOM 1337 C CA . PHE A 1 180 ? -9.592 5.531 32.897 1.00 55.00 180 PHE A CA 1
ATOM 1338 C C . PHE A 1 180 ? -9.217 4.130 32.415 1.00 55.00 180 PHE A C 1
ATOM 1340 O O . PHE A 1 180 ? -10.106 3.299 32.287 1.00 55.00 180 PHE A O 1
ATOM 1347 N N . LEU A 1 181 ? -7.942 3.838 32.149 1.00 52.09 181 LEU A N 1
ATOM 1348 C CA . LEU A 1 181 ? -7.511 2.442 32.049 1.00 52.09 181 LEU A CA 1
ATOM 1349 C C . LEU A 1 181 ? -7.271 1.915 33.474 1.00 52.09 181 LEU A C 1
ATOM 1351 O O . LEU A 1 181 ? -6.205 2.187 34.033 1.00 52.09 181 LEU A O 1
ATOM 1355 N N . PRO A 1 182 ? -8.207 1.186 34.118 1.00 52.69 182 PRO A N 1
ATOM 1356 C CA . PRO A 1 182 ? -7.776 0.204 35.092 1.00 52.69 182 PRO A CA 1
ATOM 1357 C C . PRO A 1 182 ? -6.959 -0.832 34.319 1.00 52.69 182 PRO A C 1
ATOM 1359 O O . PRO A 1 182 ? -7.413 -1.358 33.306 1.00 52.69 182 PRO A O 1
ATOM 1362 N N . ASP A 1 183 ? -5.742 -1.109 34.766 1.00 57.59 183 ASP A N 1
ATOM 1363 C CA . ASP A 1 183 ? -5.028 -2.272 34.259 1.00 57.59 183 ASP A CA 1
ATOM 1364 C C . ASP A 1 183 ? -5.585 -3.508 34.995 1.00 57.59 183 ASP A C 1
ATOM 1366 O O . ASP A 1 183 ? -5.486 -3.544 36.233 1.00 57.59 183 ASP A O 1
ATOM 1370 N N . PRO A 1 184 ? -6.204 -4.505 34.321 1.00 62.91 184 PRO A N 1
ATOM 1371 C CA . PRO A 1 184 ? -6.531 -4.621 32.887 1.00 62.91 184 PRO A CA 1
ATOM 1372 C C . PRO A 1 184 ? -7.970 -4.188 32.504 1.00 62.91 184 PRO A C 1
ATOM 1374 O O . PRO A 1 184 ? -8.868 -4.150 33.353 1.00 62.91 184 PRO A O 1
ATOM 1377 N N . LEU A 1 185 ? -8.195 -3.947 31.198 1.00 67.81 185 LEU A N 1
ATOM 1378 C CA . LEU A 1 185 ? -9.513 -3.660 30.602 1.00 67.81 185 LEU A CA 1
ATOM 1379 C C . LEU A 1 185 ? -10.567 -4.720 30.997 1.00 67.81 185 LEU A C 1
ATOM 1381 O O . LEU A 1 185 ? -10.249 -5.914 31.071 1.00 67.81 185 LEU A O 1
ATOM 1385 N N . PRO A 1 186 ? -11.838 -4.328 31.209 1.00 75.81 186 PRO A N 1
ATOM 1386 C CA . PRO A 1 186 ? -12.937 -5.281 31.332 1.00 75.81 186 PRO A CA 1
ATOM 1387 C C . PRO A 1 186 ? -12.991 -6.226 30.124 1.00 75.81 186 PRO A C 1
ATOM 1389 O O . PRO A 1 186 ? -12.782 -5.802 28.991 1.00 75.81 186 PRO A O 1
ATOM 1392 N N . ARG A 1 187 ? -13.319 -7.508 30.346 1.00 74.62 187 ARG A N 1
ATOM 1393 C CA . ARG A 1 187 ? -13.349 -8.525 29.271 1.00 74.62 187 ARG A CA 1
ATOM 1394 C C . ARG A 1 187 ? -14.224 -8.130 28.081 1.00 74.62 187 ARG A C 1
ATOM 1396 O O . ARG A 1 187 ? -13.842 -8.377 26.951 1.00 74.62 187 ARG A O 1
ATOM 1403 N N . THR A 1 188 ? -15.360 -7.488 28.339 1.00 81.12 188 THR A N 1
ATOM 1404 C CA . THR A 1 188 ? -16.258 -6.999 27.286 1.00 81.12 188 THR A CA 1
ATOM 1405 C C . THR A 1 188 ? -15.592 -5.964 26.385 1.00 81.12 188 THR A C 1
ATOM 1407 O O . THR A 1 188 ? -15.825 -5.968 25.183 1.00 81.12 188 THR A O 1
ATOM 1410 N N . ASP A 1 189 ? -14.745 -5.103 26.949 1.00 84.44 189 ASP A N 1
ATOM 1411 C CA . ASP A 1 189 ? -14.047 -4.064 26.192 1.00 84.44 189 ASP A CA 1
ATOM 1412 C C . ASP A 1 189 ? -12.869 -4.662 25.420 1.00 84.44 189 ASP A C 1
ATOM 1414 O O . ASP A 1 189 ? -12.613 -4.254 24.291 1.00 84.44 189 ASP A O 1
ATOM 1418 N N . ALA A 1 190 ? -12.200 -5.672 25.987 1.00 87.19 190 ALA A N 1
ATOM 1419 C CA . ALA A 1 190 ? -11.178 -6.445 25.284 1.00 87.19 190 ALA A CA 1
ATOM 1420 C C . ALA A 1 190 ? -11.763 -7.182 24.065 1.00 87.19 190 ALA A C 1
ATOM 1422 O O . ALA A 1 190 ? -11.218 -7.058 22.975 1.00 87.19 190 ALA A O 1
ATOM 1423 N N . ASP A 1 191 ? -12.918 -7.844 24.211 1.00 90.69 191 ASP A N 1
ATOM 1424 C CA . ASP A 1 191 ? -13.589 -8.534 23.100 1.00 90.69 191 ASP A CA 1
ATOM 1425 C C . ASP A 1 191 ? -14.021 -7.551 21.992 1.00 90.69 191 ASP A C 1
ATOM 1427 O O . ASP A 1 191 ? -13.903 -7.852 20.802 1.00 90.69 191 ASP A O 1
ATOM 1431 N N . ILE A 1 192 ? -14.507 -6.357 22.369 1.00 92.94 192 ILE A N 1
ATOM 1432 C CA . ILE A 1 192 ? -14.841 -5.297 21.406 1.00 92.94 192 ILE A CA 1
ATOM 1433 C C . ILE A 1 192 ? -13.580 -4.820 20.685 1.00 92.94 192 ILE A C 1
ATOM 1435 O O . ILE A 1 192 ? -13.594 -4.699 19.462 1.00 92.94 192 ILE A O 1
ATOM 1439 N N . LEU A 1 193 ? -12.500 -4.554 21.422 1.00 93.19 193 LEU A N 1
ATOM 1440 C CA . LEU A 1 193 ? -11.237 -4.098 20.852 1.00 93.19 193 LEU A CA 1
ATOM 1441 C C . LEU A 1 193 ? -10.668 -5.128 19.870 1.00 93.19 193 LEU A C 1
ATOM 1443 O O . LEU A 1 193 ? -10.335 -4.767 18.743 1.00 93.19 193 LEU A O 1
ATOM 1447 N N . ASP A 1 194 ? -10.610 -6.397 20.268 1.00 94.50 194 ASP A N 1
ATOM 1448 C CA . ASP A 1 194 ? -10.128 -7.493 19.427 1.00 94.50 194 ASP A CA 1
ATOM 1449 C C . ASP A 1 194 ? -10.944 -7.618 18.141 1.00 94.50 194 ASP A C 1
ATOM 1451 O O . ASP A 1 194 ? -10.373 -7.755 17.057 1.00 94.50 194 ASP A O 1
ATOM 1455 N N . HIS A 1 195 ? -12.274 -7.523 18.238 1.00 95.94 195 HIS A N 1
ATOM 1456 C CA . HIS A 1 195 ? -13.142 -7.565 17.065 1.00 95.94 195 HIS A CA 1
ATOM 1457 C C . HIS A 1 195 ? -12.916 -6.363 16.145 1.00 95.94 195 HIS A C 1
ATOM 1459 O O . HIS A 1 195 ? -12.714 -6.544 14.945 1.00 95.94 195 HIS A O 1
ATOM 1465 N N . MET A 1 196 ? -12.894 -5.145 16.695 1.00 97.06 196 MET A N 1
ATOM 1466 C CA . MET A 1 196 ? -12.657 -3.931 15.914 1.00 97.06 196 MET A CA 1
ATOM 1467 C C . MET A 1 196 ? -11.313 -4.013 15.184 1.00 97.06 196 MET A C 1
ATOM 1469 O O . MET A 1 196 ? -11.282 -3.886 13.965 1.00 97.06 196 MET A O 1
ATOM 1473 N N . ILE A 1 197 ? -10.213 -4.313 15.880 1.00 97.00 197 ILE A N 1
ATOM 1474 C CA . ILE A 1 197 ? -8.884 -4.419 15.258 1.00 97.00 197 ILE A CA 1
ATOM 1475 C C . ILE A 1 197 ? -8.823 -5.557 14.234 1.00 97.00 197 ILE A C 1
ATOM 1477 O O . ILE A 1 197 ? -8.308 -5.359 13.134 1.00 97.00 197 ILE A O 1
ATOM 1481 N N . GLY A 1 198 ? -9.378 -6.727 14.554 1.00 96.62 198 GLY A N 1
ATOM 1482 C CA . GLY A 1 198 ? -9.384 -7.882 13.655 1.00 96.62 198 GLY A CA 1
ATOM 1483 C C . GLY A 1 198 ? -10.252 -7.705 12.409 1.00 96.62 198 GLY A C 1
ATOM 1484 O O . GLY A 1 198 ? -9.975 -8.331 11.387 1.00 96.62 198 GLY A O 1
ATOM 1485 N N . SER A 1 199 ? -11.270 -6.844 12.468 1.00 97.31 199 SER A N 1
ATOM 1486 C CA . SER A 1 199 ? -12.144 -6.521 11.332 1.00 97.31 199 SER A CA 1
ATOM 1487 C C . SER A 1 199 ? -11.533 -5.515 10.347 1.00 97.31 199 SER A C 1
ATOM 1489 O O . SER A 1 199 ? -12.057 -5.358 9.238 1.00 97.31 199 SER A O 1
ATOM 1491 N N . ILE A 1 200 ? -10.423 -4.856 10.720 1.00 96.50 200 ILE A N 1
ATOM 1492 C CA . ILE A 1 200 ? -9.732 -3.924 9.827 1.00 96.50 200 ILE A CA 1
ATOM 1493 C C . ILE A 1 200 ? -9.328 -4.668 8.558 1.00 96.50 200 ILE A C 1
ATOM 1495 O O . ILE A 1 200 ? -8.594 -5.655 8.593 1.00 96.50 200 ILE A O 1
ATOM 1499 N N . SER A 1 201 ? -9.822 -4.185 7.428 1.00 94.06 201 SER A N 1
ATOM 1500 C CA . SER A 1 201 ? -9.637 -4.811 6.123 1.00 94.06 201 SER A CA 1
ATOM 1501 C C . SER A 1 201 ? -9.593 -3.759 5.027 1.00 94.06 201 SER A C 1
ATOM 1503 O O . SER A 1 201 ? -9.972 -2.611 5.236 1.00 94.06 201 SER A O 1
ATOM 1505 N N . PHE A 1 202 ? -9.095 -4.145 3.861 1.00 91.06 202 PHE A N 1
ATOM 1506 C CA . PHE A 1 202 ? -8.986 -3.286 2.691 1.00 91.06 202 PHE A CA 1
ATOM 1507 C C . PHE A 1 202 ? -9.739 -3.940 1.540 1.00 91.06 202 PHE A C 1
ATOM 1509 O O . PHE A 1 202 ? -9.874 -5.165 1.471 1.00 91.06 202 PHE A O 1
ATOM 1516 N N . GLN A 1 203 ? -10.266 -3.125 0.632 1.00 89.06 203 GLN A N 1
ATOM 1517 C CA . GLN A 1 203 ? -10.875 -3.659 -0.576 1.00 89.06 203 GLN A CA 1
ATOM 1518 C C . GLN A 1 203 ? -9.784 -4.312 -1.448 1.00 89.06 203 GLN A C 1
ATOM 1520 O O . GLN A 1 203 ? -8.772 -3.663 -1.709 1.00 89.06 203 GLN A O 1
ATOM 1525 N N . PRO A 1 204 ? -9.985 -5.530 -1.981 1.00 89.12 204 PRO A N 1
ATOM 1526 C CA . PRO A 1 204 ? -9.042 -6.122 -2.925 1.00 89.12 204 PRO A CA 1
ATOM 1527 C C . PRO A 1 204 ? -8.798 -5.217 -4.135 1.00 89.12 204 PRO A C 1
ATOM 1529 O O . PRO A 1 204 ? -9.704 -4.507 -4.592 1.00 89.12 204 PRO A O 1
ATOM 1532 N N . TRP A 1 205 ? -7.579 -5.232 -4.654 1.00 89.38 205 TRP A N 1
ATOM 1533 C CA . TRP A 1 205 ? -7.182 -4.466 -5.824 1.00 89.38 205 TRP A CA 1
ATOM 1534 C C . TRP A 1 205 ? -7.589 -5.168 -7.111 1.00 89.38 205 TRP A C 1
ATOM 1536 O O . TRP A 1 205 ? -7.482 -6.384 -7.260 1.00 89.38 205 TRP A O 1
ATOM 1546 N N . THR A 1 206 ? -8.013 -4.373 -8.088 1.00 90.50 206 THR A N 1
ATOM 1547 C CA . THR A 1 206 ? -8.159 -4.835 -9.471 1.00 90.50 206 THR A CA 1
ATOM 1548 C C . THR A 1 206 ? -7.016 -4.270 -10.316 1.00 90.50 206 THR A C 1
ATOM 1550 O O . THR A 1 206 ? -6.769 -3.069 -10.237 1.00 90.50 206 THR A O 1
ATOM 1553 N N . PRO A 1 207 ? -6.316 -5.058 -11.154 1.00 86.31 207 PRO A N 1
ATOM 1554 C CA . PRO A 1 207 ? -5.279 -4.522 -12.037 1.00 86.31 207 PRO A CA 1
ATOM 1555 C C . PRO A 1 207 ? -5.761 -3.312 -12.856 1.00 86.31 207 PRO A C 1
ATOM 1557 O O . PRO A 1 207 ? -6.853 -3.324 -13.425 1.00 86.31 207 PRO A O 1
ATOM 1560 N N . GLY A 1 208 ? -4.950 -2.251 -12.890 1.00 82.88 208 GLY A N 1
ATOM 1561 C CA . GLY A 1 208 ? -5.276 -0.967 -13.519 1.00 82.88 208 GLY A CA 1
ATOM 1562 C C . GLY A 1 208 ? -6.063 0.008 -12.635 1.00 82.88 208 GLY A C 1
ATOM 1563 O O . GLY A 1 208 ? -6.227 1.173 -13.007 1.00 82.88 208 GLY A O 1
ATOM 1564 N N . GLU A 1 209 ? -6.533 -0.430 -11.467 1.00 87.56 209 GLU A N 1
ATOM 1565 C CA . GLU A 1 209 ? -7.205 0.426 -10.497 1.00 87.56 209 GLU A CA 1
ATOM 1566 C C . GLU A 1 209 ? -6.251 1.443 -9.860 1.00 87.56 209 GLU A C 1
ATOM 1568 O O . GLU A 1 209 ? -5.058 1.192 -9.693 1.00 87.56 209 GLU A O 1
ATOM 1573 N N . LEU A 1 210 ? -6.800 2.602 -9.486 1.00 83.38 210 LEU A N 1
ATOM 1574 C CA . LEU A 1 210 ? -6.077 3.688 -8.836 1.00 83.38 210 LEU A CA 1
ATOM 1575 C C . LEU A 1 210 ? -6.746 4.053 -7.519 1.00 83.38 210 LEU A C 1
ATOM 1577 O O . LEU A 1 210 ? -7.928 4.402 -7.507 1.00 83.38 210 LEU A O 1
ATOM 1581 N N . ARG A 1 211 ? -5.974 4.071 -6.432 1.00 81.25 211 ARG A N 1
ATOM 1582 C CA . ARG A 1 211 ? -6.435 4.557 -5.127 1.00 81.25 211 ARG A CA 1
ATOM 1583 C C . ARG A 1 211 ? -5.297 5.289 -4.429 1.00 81.25 211 ARG A C 1
ATOM 1585 O O . ARG A 1 211 ? -4.178 4.797 -4.374 1.00 81.25 211 ARG A O 1
ATOM 1592 N N . HIS A 1 212 ? -5.566 6.505 -3.951 1.00 74.25 212 HIS A N 1
ATOM 1593 C CA . HIS A 1 212 ? -4.657 7.268 -3.072 1.00 74.25 212 HIS A CA 1
ATOM 1594 C C . HIS A 1 212 ? -3.204 7.401 -3.569 1.00 74.25 212 HIS A C 1
ATOM 1596 O O . HIS A 1 212 ? -2.265 7.363 -2.781 1.00 74.25 212 HIS A O 1
ATOM 1602 N N . GLY A 1 213 ? -3.010 7.571 -4.880 1.00 75.12 213 GLY A N 1
ATOM 1603 C CA . GLY A 1 213 ? -1.677 7.707 -5.489 1.00 75.12 213 GLY A CA 1
ATOM 1604 C C . GLY A 1 213 ? -0.977 6.383 -5.812 1.00 75.12 213 GLY A C 1
ATOM 1605 O O . GLY A 1 213 ? 0.124 6.399 -6.356 1.00 75.12 213 GLY A O 1
ATOM 1606 N N . TRP A 1 214 ? -1.624 5.254 -5.538 1.00 82.50 214 TRP A N 1
ATOM 1607 C CA . TRP A 1 214 ? -1.184 3.923 -5.933 1.00 82.50 214 TRP A CA 1
ATOM 1608 C C . TRP A 1 214 ? -1.960 3.425 -7.149 1.00 82.50 214 TRP A C 1
ATOM 1610 O O . TRP A 1 214 ? -3.143 3.733 -7.319 1.00 82.50 214 TRP A O 1
ATOM 1620 N N . ALA A 1 215 ? -1.277 2.654 -7.988 1.00 87.00 215 ALA A N 1
ATOM 1621 C CA . ALA A 1 215 ? -1.831 1.968 -9.141 1.00 87.00 215 ALA A CA 1
ATOM 1622 C C . ALA A 1 215 ? -1.603 0.466 -9.007 1.00 87.00 215 ALA A C 1
ATOM 1624 O O . ALA A 1 215 ? -0.459 0.045 -8.849 1.00 87.00 215 ALA A O 1
ATOM 1625 N N . ALA A 1 216 ? -2.658 -0.337 -9.122 1.00 89.69 216 ALA A N 1
ATOM 1626 C CA . ALA A 1 216 ? -2.505 -1.780 -9.234 1.00 89.69 216 ALA A CA 1
ATOM 1627 C C . ALA A 1 216 ? -1.926 -2.146 -10.599 1.00 89.69 216 ALA A C 1
ATOM 1629 O O . ALA A 1 216 ? -2.425 -1.714 -11.642 1.00 89.69 216 ALA A O 1
ATOM 1630 N N . ILE A 1 217 ? -0.880 -2.962 -10.583 1.00 88.75 217 ILE A N 1
ATOM 1631 C CA . ILE A 1 217 ? -0.168 -3.419 -11.771 1.00 88.75 217 ILE A CA 1
ATOM 1632 C C . ILE A 1 217 ? -0.231 -4.942 -11.850 1.00 88.75 217 ILE A C 1
ATOM 1634 O O . ILE A 1 217 ? -0.296 -5.636 -10.836 1.00 88.75 217 ILE A O 1
ATOM 1638 N N . GLU A 1 218 ? -0.228 -5.472 -13.068 1.00 86.56 218 GLU A N 1
ATOM 1639 C CA . GLU A 1 218 ? -0.186 -6.918 -13.262 1.00 86.56 218 GLU A CA 1
ATOM 1640 C C . GLU A 1 218 ? 1.150 -7.487 -12.775 1.00 86.56 218 GLU A C 1
ATOM 1642 O O . GLU A 1 218 ? 2.220 -6.931 -13.038 1.00 86.56 218 GLU A O 1
ATOM 1647 N N . THR A 1 219 ? 1.091 -8.623 -12.080 1.00 84.69 219 THR A N 1
ATOM 1648 C CA . THR A 1 219 ? 2.294 -9.341 -11.659 1.00 84.69 219 THR A CA 1
ATOM 1649 C C . THR A 1 219 ? 3.014 -9.892 -12.891 1.00 84.69 219 THR A C 1
ATOM 1651 O O . THR A 1 219 ? 2.433 -10.698 -13.625 1.00 84.69 219 THR A O 1
ATOM 1654 N N . PRO A 1 220 ? 4.276 -9.503 -13.138 1.00 84.94 220 PRO A N 1
ATOM 1655 C CA . PRO A 1 220 ? 4.971 -9.891 -14.352 1.00 84.94 220 PRO A CA 1
ATOM 1656 C C . PRO A 1 220 ? 5.324 -11.380 -14.316 1.00 84.94 220 PRO A C 1
ATOM 1658 O O . PRO A 1 220 ? 5.714 -11.937 -13.286 1.00 84.94 220 PRO A O 1
ATOM 1661 N N . THR A 1 221 ? 5.220 -12.032 -15.472 1.00 84.12 221 THR A N 1
ATOM 1662 C CA . THR A 1 221 ? 5.646 -13.433 -15.652 1.00 84.12 221 THR A CA 1
ATOM 1663 C C . THR A 1 221 ? 7.098 -13.555 -16.115 1.00 84.12 221 THR A C 1
ATOM 1665 O O . THR A 1 221 ? 7.649 -14.654 -16.113 1.00 84.12 221 THR A O 1
ATOM 1668 N N . GLN A 1 222 ? 7.717 -12.433 -16.485 1.00 86.19 222 GLN A N 1
ATOM 1669 C CA . GLN A 1 222 ? 9.075 -12.326 -17.014 1.00 86.19 222 GLN A CA 1
ATOM 1670 C C . GLN A 1 222 ? 9.920 -11.410 -16.122 1.00 86.19 222 GLN A C 1
ATOM 1672 O O . GLN A 1 222 ? 9.377 -10.610 -15.359 1.00 86.19 222 GLN A O 1
ATOM 1677 N N . ASP A 1 223 ? 11.245 -11.511 -16.230 1.00 88.00 223 ASP A N 1
ATOM 1678 C CA . ASP A 1 223 ? 12.167 -10.697 -15.424 1.00 88.00 223 ASP A CA 1
ATOM 1679 C C . ASP A 1 223 ? 12.139 -9.214 -15.803 1.00 88.00 223 ASP A C 1
ATOM 1681 O O . ASP A 1 223 ? 12.381 -8.347 -14.965 1.00 88.00 223 ASP A O 1
ATOM 1685 N N . VAL A 1 224 ? 11.785 -8.927 -17.054 1.00 91.62 224 VAL A N 1
ATOM 1686 C CA . VAL A 1 224 ? 11.548 -7.585 -17.577 1.00 91.62 224 VAL A CA 1
ATOM 1687 C C . VAL A 1 224 ? 10.158 -7.573 -18.191 1.00 91.62 224 VAL A C 1
ATOM 1689 O O . VAL A 1 224 ? 9.800 -8.471 -18.951 1.00 91.62 224 VAL A O 1
ATOM 1692 N N . SER A 1 225 ? 9.344 -6.585 -17.853 1.00 90.25 225 SER A N 1
ATOM 1693 C CA . SER A 1 225 ? 8.001 -6.427 -18.408 1.00 90.25 225 SER A CA 1
ATOM 1694 C C . SER A 1 225 ? 7.692 -4.961 -18.659 1.00 90.25 225 SER A C 1
ATOM 1696 O O . SER A 1 225 ? 8.085 -4.091 -17.887 1.00 90.25 225 SER A O 1
ATOM 1698 N N . TRP A 1 226 ? 6.965 -4.699 -19.738 1.00 87.44 226 TRP A N 1
ATOM 1699 C CA . TRP A 1 226 ? 6.464 -3.372 -20.074 1.00 87.44 226 TRP A CA 1
ATOM 1700 C C . TRP A 1 226 ? 5.027 -3.268 -19.588 1.00 87.44 226 TRP A C 1
ATOM 1702 O O . TRP A 1 226 ? 4.193 -4.100 -19.944 1.00 87.44 226 TRP A O 1
ATOM 1712 N N . ILE A 1 227 ? 4.742 -2.275 -18.752 1.00 85.25 227 ILE A N 1
ATOM 1713 C CA . ILE A 1 227 ? 3.404 -2.060 -18.203 1.00 85.25 227 ILE A CA 1
ATOM 1714 C C . ILE A 1 227 ? 2.907 -0.667 -18.556 1.00 85.25 227 ILE A C 1
ATOM 1716 O O . ILE A 1 227 ? 3.677 0.289 -18.644 1.00 85.25 227 ILE A O 1
ATOM 1720 N N . THR A 1 228 ? 1.597 -0.542 -18.741 1.00 80.00 228 THR A N 1
ATOM 1721 C CA . THR A 1 228 ? 0.957 0.752 -18.974 1.00 80.00 228 THR A CA 1
ATOM 1722 C C . THR A 1 228 ? 0.211 1.189 -17.725 1.00 80.00 228 THR A C 1
ATOM 1724 O O . THR A 1 228 ? -0.726 0.522 -17.294 1.00 80.00 228 THR A O 1
ATOM 1727 N N . VAL A 1 229 ? 0.577 2.347 -17.177 1.00 75.56 229 VAL A N 1
ATOM 1728 C CA . VAL A 1 229 ? -0.123 2.967 -16.049 1.00 75.56 229 VAL A CA 1
ATOM 1729 C C . VAL A 1 229 ? -0.603 4.348 -16.477 1.00 75.56 229 VAL A C 1
ATOM 1731 O O . VAL A 1 229 ? 0.189 5.227 -16.811 1.00 75.56 229 VAL A O 1
ATOM 1734 N N . ARG A 1 230 ? -1.928 4.542 -16.513 1.00 71.56 230 ARG A N 1
ATOM 1735 C CA . ARG A 1 230 ? -2.580 5.793 -16.962 1.00 71.56 230 ARG A CA 1
ATOM 1736 C C . ARG A 1 230 ? -2.125 6.293 -18.344 1.00 71.56 230 ARG A C 1
ATOM 1738 O O . ARG A 1 230 ? -2.057 7.498 -18.572 1.00 71.56 230 ARG A O 1
ATOM 1745 N N . GLY A 1 231 ? -1.827 5.373 -19.260 1.00 71.44 231 GLY A N 1
ATOM 1746 C CA . GLY A 1 231 ? -1.357 5.690 -20.614 1.00 71.44 231 GLY A CA 1
ATOM 1747 C C . GLY A 1 231 ? 0.131 6.041 -20.711 1.00 71.44 231 GLY A C 1
ATOM 1748 O O . GLY A 1 231 ? 0.606 6.277 -21.816 1.00 71.44 231 GLY A O 1
ATOM 1749 N N . GLY A 1 232 ? 0.860 6.063 -19.590 1.00 74.75 232 GLY A N 1
ATOM 1750 C CA . GLY A 1 232 ? 2.321 6.082 -19.581 1.00 74.75 232 GLY A CA 1
ATOM 1751 C C . GLY A 1 232 ? 2.877 4.662 -19.616 1.00 74.75 232 GLY A C 1
ATOM 1752 O O . GLY A 1 232 ? 2.309 3.764 -18.993 1.00 74.75 232 GLY A O 1
ATOM 1753 N N . GLU A 1 233 ? 3.977 4.470 -20.335 1.00 79.00 233 GLU A N 1
ATOM 1754 C CA . GLU A 1 233 ? 4.694 3.198 -20.413 1.00 79.00 233 GLU A CA 1
ATOM 1755 C C . GLU A 1 233 ? 5.816 3.158 -19.366 1.00 79.00 233 GLU A C 1
ATOM 1757 O O . GLU A 1 233 ? 6.535 4.137 -19.146 1.00 79.00 233 GLU A O 1
ATOM 1762 N N . TYR A 1 234 ? 5.941 2.023 -18.688 1.00 82.75 234 TYR A N 1
ATOM 1763 C CA . TYR A 1 234 ? 6.911 1.801 -17.626 1.00 82.75 234 TYR A CA 1
ATOM 1764 C C . TYR A 1 234 ? 7.587 0.442 -17.792 1.00 82.75 234 TYR A C 1
ATOM 1766 O O . TYR A 1 234 ? 6.997 -0.508 -18.304 1.00 82.75 234 TYR A O 1
ATOM 1774 N N . ILE A 1 235 ? 8.817 0.356 -17.297 1.00 87.38 235 ILE A N 1
ATOM 1775 C CA . ILE A 1 235 ? 9.632 -0.850 -17.254 1.00 87.38 235 ILE A CA 1
ATOM 1776 C C . ILE A 1 235 ? 9.561 -1.415 -15.842 1.00 87.38 235 ILE A C 1
ATOM 1778 O O . ILE A 1 235 ? 10.004 -0.775 -14.889 1.00 87.38 235 ILE A O 1
ATOM 1782 N N . LEU A 1 236 ? 9.030 -2.621 -15.707 1.00 89.31 236 LEU A N 1
ATOM 1783 C CA . LEU A 1 236 ? 8.997 -3.370 -14.463 1.00 89.31 236 LEU A CA 1
ATOM 1784 C C . LEU A 1 236 ? 10.060 -4.466 -14.503 1.00 89.31 236 LEU A C 1
ATOM 1786 O O . LEU A 1 236 ? 10.001 -5.366 -15.340 1.00 89.31 236 LEU A O 1
ATOM 1790 N N . PHE A 1 237 ? 11.002 -4.407 -13.567 1.00 89.06 237 PHE A N 1
ATOM 1791 C CA . PHE A 1 237 ? 11.959 -5.478 -13.328 1.00 89.06 237 PHE A CA 1
ATOM 1792 C C . PHE A 1 237 ? 11.527 -6.324 -12.141 1.00 89.06 237 PHE A C 1
ATOM 1794 O O . PHE A 1 237 ? 11.234 -5.801 -11.061 1.00 89.06 237 PHE A O 1
ATOM 1801 N N . ARG A 1 238 ? 11.570 -7.641 -12.319 1.00 86.94 238 ARG A N 1
ATOM 1802 C CA . ARG A 1 238 ? 11.562 -8.603 -11.222 1.00 86.94 238 ARG A CA 1
ATOM 1803 C C . ARG A 1 238 ? 13.002 -8.869 -10.796 1.00 86.94 238 ARG A C 1
ATOM 1805 O O . ARG A 1 238 ? 13.865 -9.185 -11.606 1.00 86.94 238 ARG A O 1
ATOM 1812 N N . THR A 1 239 ? 13.260 -8.743 -9.505 1.00 83.75 239 THR A N 1
ATOM 1813 C CA . THR A 1 239 ? 14.574 -8.936 -8.886 1.00 83.75 239 THR A CA 1
ATOM 1814 C C . THR A 1 239 ? 14.475 -9.967 -7.764 1.00 83.75 239 THR A C 1
ATOM 1816 O O . THR A 1 239 ? 13.378 -10.342 -7.343 1.00 83.75 239 THR A O 1
ATOM 1819 N N . ALA A 1 240 ? 15.618 -10.434 -7.258 1.00 79.25 240 ALA A N 1
ATOM 1820 C CA . ALA A 1 240 ? 15.644 -11.335 -6.103 1.00 79.25 240 ALA A CA 1
ATOM 1821 C C . ALA A 1 240 ? 15.012 -10.701 -4.849 1.00 79.25 240 ALA A C 1
ATOM 1823 O O . ALA A 1 240 ? 14.386 -11.399 -4.055 1.00 79.25 240 ALA A O 1
ATOM 1824 N N . ASP A 1 241 ? 15.125 -9.377 -4.728 1.00 73.44 241 ASP A N 1
ATOM 1825 C CA . ASP A 1 241 ? 14.651 -8.589 -3.595 1.00 73.44 241 ASP A CA 1
ATOM 1826 C C . ASP A 1 241 ? 13.326 -7.879 -3.911 1.00 73.44 241 ASP A C 1
ATOM 1828 O O . ASP A 1 241 ? 13.069 -6.821 -3.359 1.00 73.44 241 ASP A O 1
ATOM 1832 N N . GLY A 1 242 ? 12.493 -8.395 -4.821 1.00 81.12 242 GLY A N 1
ATOM 1833 C CA . GLY A 1 242 ? 11.190 -7.803 -5.155 1.00 81.12 242 GLY A CA 1
ATOM 1834 C C . GLY A 1 242 ? 11.149 -7.144 -6.530 1.00 81.12 242 GLY A C 1
ATOM 1835 O O . GLY A 1 242 ? 11.709 -7.676 -7.487 1.00 81.12 242 GLY A O 1
ATOM 1836 N N . TYR A 1 243 ? 10.469 -6.005 -6.651 1.00 86.12 243 TYR A N 1
ATOM 1837 C CA . TYR A 1 243 ? 10.185 -5.366 -7.937 1.00 86.12 243 TYR A CA 1
ATOM 1838 C C . TYR A 1 243 ? 10.727 -3.945 -8.001 1.00 86.12 243 TYR A C 1
ATOM 1840 O O . TYR A 1 243 ? 10.735 -3.233 -7.000 1.00 86.12 243 TYR A O 1
ATOM 1848 N N . ARG A 1 244 ? 11.141 -3.530 -9.198 1.00 85.44 244 ARG A N 1
ATOM 1849 C CA . ARG A 1 244 ? 11.577 -2.160 -9.479 1.00 85.44 244 ARG A CA 1
ATOM 1850 C C . ARG A 1 244 ? 10.840 -1.631 -10.688 1.00 85.44 244 ARG A C 1
ATOM 1852 O O . ARG A 1 244 ? 10.850 -2.278 -11.734 1.00 85.44 244 ARG A O 1
ATOM 1859 N N . LEU A 1 245 ? 10.215 -0.470 -10.549 1.00 83.94 245 LEU A N 1
ATOM 1860 C CA . LEU A 1 245 ? 9.493 0.173 -11.636 1.00 83.94 245 LEU A CA 1
ATOM 1861 C C . LEU A 1 245 ? 10.232 1.426 -12.077 1.00 83.94 245 LEU A C 1
ATOM 1863 O O . LEU A 1 245 ? 10.574 2.276 -11.266 1.00 83.94 245 LEU A O 1
ATOM 1867 N N . TYR A 1 246 ? 10.424 1.567 -13.375 1.00 82.12 246 TYR A N 1
ATOM 1868 C CA . TYR A 1 246 ? 11.085 2.703 -13.992 1.00 82.12 246 TYR A CA 1
ATOM 1869 C C . TYR A 1 246 ? 10.166 3.297 -15.054 1.00 82.12 246 TYR A C 1
ATOM 1871 O O . TYR A 1 246 ? 9.471 2.565 -15.754 1.00 82.12 246 TYR A O 1
ATOM 1879 N N . GLY A 1 247 ? 10.133 4.622 -15.193 1.00 77.12 247 GLY A N 1
ATOM 1880 C CA . GLY A 1 247 ? 9.442 5.234 -16.339 1.00 77.12 247 GLY A CA 1
ATOM 1881 C C . GLY A 1 247 ? 10.140 4.880 -17.656 1.00 77.12 247 GLY A C 1
ATOM 1882 O O . GLY A 1 247 ? 11.353 4.711 -17.666 1.00 77.12 247 GLY A O 1
ATOM 1883 N N . SER A 1 248 ? 9.432 4.780 -18.782 1.00 67.31 248 SER A N 1
ATOM 1884 C CA . SER A 1 248 ? 10.107 4.624 -20.080 1.00 67.31 248 SER A CA 1
ATOM 1885 C C . SER A 1 248 ? 10.966 5.856 -20.411 1.00 67.31 248 SER A C 1
ATOM 1887 O O . SER A 1 248 ? 10.522 6.993 -20.214 1.00 67.31 248 SER A O 1
ATOM 1889 N N . ILE A 1 249 ? 12.156 5.656 -20.981 1.00 68.81 249 ILE A N 1
ATOM 1890 C CA . ILE A 1 249 ? 12.931 6.751 -21.582 1.00 68.81 249 ILE A CA 1
ATOM 1891 C C . ILE A 1 249 ? 12.305 7.172 -22.918 1.00 68.81 249 ILE A C 1
ATOM 1893 O O . ILE A 1 249 ? 11.780 6.347 -23.663 1.00 68.81 249 ILE A O 1
ATOM 1897 N N . SER A 1 250 ? 12.397 8.468 -23.234 1.00 68.75 250 SER A N 1
ATOM 1898 C CA . SER A 1 250 ? 12.138 8.973 -24.584 1.00 68.75 250 SER A CA 1
ATOM 1899 C C . SER A 1 250 ? 13.438 9.063 -25.392 1.00 68.75 250 SER A C 1
ATOM 1901 O O . SER A 1 250 ? 14.466 9.539 -24.911 1.00 68.75 250 SER A O 1
ATOM 1903 N N . CYS A 1 251 ? 13.398 8.637 -26.648 1.00 71.31 251 CYS A N 1
ATOM 1904 C CA . CYS A 1 251 ? 14.509 8.742 -27.585 1.00 71.31 251 CYS A CA 1
ATOM 1905 C C . CYS A 1 251 ? 14.611 10.177 -28.117 1.00 71.31 251 CYS A C 1
ATOM 1907 O O . CYS A 1 251 ? 13.893 10.545 -29.049 1.00 71.31 251 CYS A O 1
ATOM 1909 N N . ALA A 1 252 ? 15.470 11.003 -27.508 1.00 67.31 252 ALA A N 1
ATOM 1910 C CA . ALA A 1 252 ? 15.647 12.417 -27.868 1.00 67.31 252 ALA A CA 1
ATOM 1911 C C . ALA A 1 252 ? 14.313 13.200 -27.906 1.00 67.31 252 ALA A C 1
ATOM 1913 O O . ALA A 1 252 ? 14.010 13.920 -28.860 1.00 67.31 252 ALA A O 1
ATOM 1914 N N . GLY A 1 253 ? 13.472 13.003 -26.884 1.00 65.12 253 GLY A N 1
ATOM 1915 C CA . GLY A 1 253 ? 12.161 13.649 -26.771 1.00 65.12 253 GLY A CA 1
ATOM 1916 C C . GLY A 1 253 ? 11.062 13.034 -27.646 1.00 65.12 253 GLY A C 1
ATOM 1917 O O . GLY A 1 253 ? 9.946 13.553 -27.674 1.00 65.12 253 GLY A O 1
ATOM 1918 N N . LYS A 1 254 ? 11.343 11.933 -28.356 1.00 69.25 254 LYS A N 1
ATOM 1919 C CA . LYS A 1 254 ? 10.347 11.163 -29.114 1.00 69.25 254 LYS A CA 1
ATOM 1920 C C . LYS A 1 254 ? 10.047 9.825 -28.432 1.00 69.25 254 LYS A C 1
ATOM 1922 O O . LYS A 1 254 ? 10.938 9.257 -27.800 1.00 69.25 254 LYS A O 1
ATOM 1927 N N . PRO A 1 255 ? 8.823 9.291 -28.572 1.00 72.62 255 PRO A N 1
ATOM 1928 C CA . PRO A 1 255 ? 8.526 7.931 -28.141 1.00 72.62 255 PRO A CA 1
ATOM 1929 C C . PRO A 1 255 ? 9.461 6.912 -28.812 1.00 72.62 255 PRO A C 1
ATOM 1931 O O . PRO A 1 255 ? 9.878 7.142 -29.957 1.00 72.62 255 PRO A O 1
ATOM 1934 N N . PRO A 1 256 ? 9.785 5.799 -28.135 1.00 77.81 256 PRO A N 1
ATOM 1935 C CA . PRO A 1 256 ? 10.498 4.699 -28.767 1.00 77.81 256 PRO A CA 1
ATOM 1936 C C . PRO A 1 256 ? 9.689 4.139 -29.947 1.00 77.81 256 PRO A C 1
ATOM 1938 O O . PRO A 1 256 ? 8.459 4.176 -29.970 1.00 77.81 256 PRO A O 1
ATOM 1941 N N . SER A 1 257 ? 10.399 3.632 -30.951 1.00 83.00 257 SER A N 1
ATOM 1942 C CA . SER A 1 257 ? 9.821 2.919 -32.096 1.00 83.00 257 SER A CA 1
ATOM 1943 C C . SER A 1 257 ? 9.500 1.454 -31.786 1.00 83.00 257 SER A C 1
ATOM 1945 O O . SER A 1 257 ? 8.676 0.852 -32.475 1.00 83.00 257 SER A O 1
ATOM 1947 N N . GLY A 1 258 ? 10.114 0.903 -30.737 1.00 85.12 258 GLY A N 1
ATOM 1948 C CA . GLY A 1 258 ? 9.883 -0.448 -30.247 1.00 85.12 258 GLY A CA 1
ATOM 1949 C C . GLY A 1 258 ? 10.433 -0.634 -28.837 1.00 85.12 258 GLY A C 1
ATOM 1950 O O . GLY A 1 258 ? 11.336 0.089 -28.409 1.00 85.12 258 GLY A O 1
ATOM 1951 N N . THR A 1 259 ? 9.868 -1.602 -28.121 1.00 86.25 259 THR A N 1
ATOM 1952 C CA . THR A 1 259 ? 10.299 -2.005 -26.782 1.00 86.25 259 THR A CA 1
ATOM 1953 C C . THR A 1 259 ? 10.488 -3.521 -26.749 1.00 86.25 259 THR A C 1
ATOM 1955 O O . THR A 1 259 ? 9.728 -4.275 -27.364 1.00 86.25 259 THR A O 1
ATOM 1958 N N . SER A 1 260 ? 11.549 -3.997 -26.098 1.00 88.56 260 SER A N 1
ATOM 1959 C CA . SER A 1 260 ? 11.840 -5.430 -25.979 1.00 88.56 260 SER A CA 1
ATOM 1960 C C . SER A 1 260 ? 12.635 -5.749 -24.711 1.00 88.56 260 SER A C 1
ATOM 1962 O O . SER A 1 260 ? 12.923 -4.864 -23.902 1.00 88.56 260 SER A O 1
ATOM 1964 N N . ALA A 1 261 ? 12.927 -7.030 -24.496 1.00 89.38 261 ALA A N 1
ATOM 1965 C CA . ALA A 1 261 ? 13.755 -7.506 -23.399 1.00 89.38 261 ALA A CA 1
ATOM 1966 C C . ALA A 1 261 ? 14.769 -8.529 -23.916 1.00 89.38 261 ALA A C 1
ATOM 1968 O O . ALA A 1 261 ? 14.435 -9.376 -24.750 1.00 89.38 261 ALA A O 1
ATOM 1969 N N . THR A 1 262 ? 16.002 -8.462 -23.421 1.00 86.88 262 THR A N 1
ATOM 1970 C CA . THR A 1 262 ? 17.034 -9.460 -23.719 1.00 86.88 262 THR A CA 1
ATOM 1971 C C . THR A 1 262 ? 16.941 -10.640 -22.756 1.00 86.88 262 THR A C 1
ATOM 1973 O O . THR A 1 262 ? 16.414 -10.528 -21.648 1.00 86.88 262 THR A O 1
ATOM 1976 N N . SER A 1 263 ? 17.505 -11.784 -23.154 1.00 83.88 263 SER A N 1
ATOM 1977 C CA . SER A 1 263 ? 17.624 -12.961 -22.281 1.00 83.88 263 SER A CA 1
ATOM 1978 C C . SER A 1 263 ? 18.450 -12.702 -21.022 1.00 83.88 263 SER A C 1
ATOM 1980 O O . SER A 1 263 ? 18.283 -13.408 -20.033 1.00 83.88 263 SER A O 1
ATOM 1982 N N . ASP A 1 264 ? 19.322 -11.695 -21.061 1.00 83.94 264 ASP A N 1
ATOM 1983 C CA . ASP A 1 264 ? 20.241 -11.354 -19.975 1.00 83.94 264 ASP A CA 1
ATOM 1984 C C . ASP A 1 264 ? 19.622 -10.336 -18.996 1.00 83.94 264 ASP A C 1
ATOM 1986 O O . ASP A 1 264 ? 20.313 -9.796 -18.132 1.00 83.94 264 ASP A O 1
ATOM 1990 N N . GLY A 1 265 ? 18.315 -10.068 -19.122 1.00 86.06 265 GLY A N 1
ATOM 1991 C CA . GLY A 1 265 ? 17.558 -9.237 -18.186 1.00 86.06 265 GLY A CA 1
ATOM 1992 C C . GLY A 1 265 ? 17.681 -7.733 -18.432 1.00 86.06 265 GLY A C 1
ATOM 1993 O O . GLY A 1 265 ? 17.489 -6.948 -17.501 1.00 86.06 265 GLY A O 1
ATOM 1994 N N . PHE A 1 266 ? 18.002 -7.318 -19.661 1.00 89.69 266 PHE A N 1
ATOM 1995 C CA . PHE A 1 266 ? 17.969 -5.908 -20.050 1.00 89.69 266 PHE A CA 1
ATOM 1996 C C . PHE A 1 266 ? 16.635 -5.559 -20.704 1.00 89.69 266 PHE A C 1
ATOM 1998 O O . PHE A 1 266 ? 16.157 -6.280 -21.579 1.00 89.69 266 PHE A O 1
ATOM 2005 N N . ALA A 1 267 ? 16.060 -4.426 -20.312 1.00 89.88 267 ALA A N 1
ATOM 2006 C CA . ALA A 1 267 ? 15.025 -3.750 -21.081 1.00 89.88 267 ALA A CA 1
ATOM 2007 C C . ALA A 1 267 ? 15.682 -2.987 -22.230 1.00 89.88 267 ALA A C 1
ATOM 2009 O O . ALA A 1 267 ? 16.689 -2.320 -22.004 1.00 89.88 267 ALA A O 1
ATOM 2010 N N . VAL A 1 268 ? 15.114 -3.064 -23.432 1.00 90.00 268 VAL A N 1
ATOM 2011 C CA . VAL A 1 268 ? 15.654 -2.420 -24.635 1.00 90.00 268 VAL A CA 1
ATOM 2012 C C . VAL A 1 268 ? 14.599 -1.526 -25.272 1.00 90.00 268 VAL A C 1
ATOM 2014 O O . VAL A 1 268 ? 13.438 -1.914 -25.411 1.00 90.00 268 VAL A O 1
ATOM 2017 N N . LEU A 1 269 ? 15.029 -0.334 -25.675 1.00 86.62 269 LEU A N 1
ATOM 2018 C CA . LEU A 1 269 ? 14.266 0.652 -26.426 1.00 86.62 269 LEU A CA 1
ATOM 2019 C C . LEU A 1 269 ? 14.924 0.873 -27.785 1.00 86.62 269 LEU A C 1
ATOM 2021 O O . LEU A 1 269 ? 16.094 1.255 -27.851 1.00 86.62 269 LEU A O 1
ATOM 2025 N N . ASP A 1 270 ? 14.153 0.700 -28.854 1.00 87.44 270 ASP A N 1
ATOM 2026 C CA . ASP A 1 270 ? 14.579 1.030 -30.211 1.00 87.44 270 ASP A CA 1
ATOM 2027 C C . ASP A 1 270 ? 14.153 2.455 -30.550 1.00 87.44 270 ASP A C 1
ATOM 2029 O O . ASP A 1 270 ? 12.965 2.795 -30.507 1.00 87.44 270 ASP A O 1
ATOM 2033 N N . CYS A 1 271 ? 15.101 3.302 -30.933 1.00 83.81 271 CYS A N 1
ATOM 2034 C CA . CYS A 1 271 ? 14.837 4.700 -31.222 1.00 83.81 271 CYS A CA 1
ATOM 2035 C C . CYS A 1 271 ? 14.512 4.944 -32.705 1.00 83.81 271 CYS A C 1
ATOM 2037 O O . CYS A 1 271 ? 15.053 4.273 -33.584 1.00 83.81 271 CYS A O 1
ATOM 2039 N N . PRO A 1 272 ? 13.670 5.950 -33.031 1.00 83.25 272 PRO A N 1
ATOM 2040 C CA . PRO A 1 272 ? 13.315 6.258 -34.421 1.00 83.25 272 PRO A CA 1
ATOM 2041 C C . PRO A 1 272 ? 14.497 6.627 -35.335 1.00 83.25 272 PRO A C 1
ATOM 2043 O O . PRO A 1 272 ? 14.348 6.625 -36.554 1.00 83.25 272 PRO A O 1
ATOM 2046 N N . ASP A 1 273 ? 15.647 6.990 -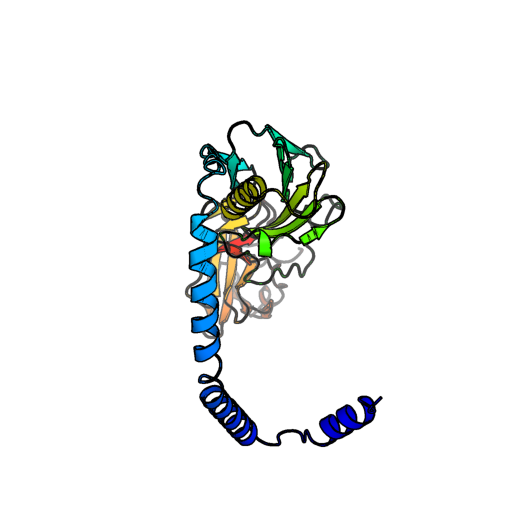34.764 1.00 82.06 273 ASP A N 1
ATOM 2047 C CA . ASP A 1 273 ? 16.892 7.295 -35.478 1.00 82.06 273 ASP A CA 1
ATOM 2048 C C . ASP A 1 273 ? 17.772 6.053 -35.736 1.00 82.06 273 ASP A C 1
ATOM 2050 O O . ASP A 1 273 ? 18.844 6.173 -36.329 1.00 82.06 273 ASP A O 1
ATOM 2054 N N . GLY A 1 274 ? 17.317 4.865 -35.321 1.00 84.44 274 GLY A N 1
ATOM 2055 C CA . GLY A 1 274 ? 18.035 3.597 -35.447 1.00 84.44 274 GLY A CA 1
ATOM 2056 C C . GLY A 1 274 ? 19.040 3.324 -34.326 1.00 84.44 274 GLY A C 1
ATOM 2057 O O . GLY A 1 274 ? 19.734 2.310 -34.379 1.00 84.44 274 GLY A O 1
ATOM 2058 N N . SER A 1 275 ? 19.141 4.207 -33.329 1.00 86.19 275 SER A N 1
ATOM 2059 C CA . SER A 1 275 ? 19.896 3.938 -32.105 1.00 86.19 275 SER A CA 1
ATOM 2060 C C . SER A 1 275 ? 19.107 3.040 -31.147 1.00 86.19 275 SER A C 1
ATOM 2062 O O . SER A 1 275 ? 17.897 2.859 -31.301 1.00 86.19 275 SER A O 1
ATOM 2064 N N . SER A 1 276 ? 19.790 2.465 -30.159 1.00 86.81 276 SER A N 1
ATOM 2065 C CA . SER A 1 276 ? 19.153 1.665 -29.115 1.00 86.81 276 SER A CA 1
ATOM 2066 C C . SER A 1 276 ? 19.641 2.090 -27.741 1.00 86.81 276 SER A C 1
ATOM 2068 O O . SER A 1 276 ? 20.806 2.455 -27.560 1.00 86.81 276 SER A O 1
ATOM 2070 N N . TRP A 1 277 ? 18.736 2.031 -26.772 1.00 86.38 277 TRP A N 1
ATOM 2071 C CA . TRP A 1 277 ? 19.045 2.190 -25.359 1.00 86.38 277 TRP A CA 1
ATOM 2072 C C . TRP A 1 277 ? 18.685 0.911 -24.624 1.00 86.38 277 TRP A C 1
ATOM 2074 O O . TRP A 1 277 ? 17.666 0.289 -24.920 1.00 86.38 277 TRP A O 1
ATOM 2084 N N . GLU A 1 278 ? 19.503 0.535 -23.653 1.00 88.75 278 GLU A N 1
ATOM 2085 C CA . GLU A 1 278 ? 19.237 -0.626 -22.815 1.00 88.75 278 GLU A CA 1
ATOM 2086 C C . GLU A 1 278 ? 19.526 -0.338 -21.346 1.00 88.75 278 GLU A C 1
ATOM 2088 O O . GLU A 1 278 ? 20.366 0.503 -21.022 1.00 88.75 278 GLU A O 1
ATOM 2093 N N . MET A 1 279 ? 18.836 -1.044 -20.451 1.00 88.88 279 MET A N 1
ATOM 2094 C CA . MET A 1 279 ? 19.030 -0.916 -19.009 1.00 88.88 279 MET A CA 1
ATOM 2095 C C . MET A 1 279 ? 18.710 -2.212 -18.278 1.00 88.88 279 MET A C 1
ATOM 2097 O O . MET A 1 279 ? 17.756 -2.909 -18.618 1.00 88.88 279 MET A O 1
ATOM 2101 N N . ASN A 1 280 ? 19.489 -2.513 -17.243 1.00 88.75 280 ASN A N 1
ATOM 2102 C CA . ASN A 1 280 ? 19.219 -3.620 -16.329 1.00 88.75 280 ASN A CA 1
ATOM 2103 C C . ASN A 1 280 ? 18.488 -3.161 -15.053 1.00 88.75 280 ASN A C 1
ATOM 2105 O O . ASN A 1 280 ? 18.358 -1.970 -14.779 1.00 88.75 280 ASN A O 1
ATOM 2109 N N . ALA A 1 281 ? 18.048 -4.113 -14.228 1.00 85.38 281 ALA A N 1
ATOM 2110 C CA . ALA A 1 281 ? 17.281 -3.811 -13.016 1.00 85.38 281 ALA A CA 1
ATOM 2111 C C . ALA A 1 281 ? 17.979 -2.873 -11.999 1.00 85.38 281 ALA A C 1
ATOM 2113 O O . ALA A 1 281 ? 17.289 -2.069 -11.374 1.00 85.38 281 ALA A O 1
ATOM 2114 N N . PRO A 1 282 ? 19.316 -2.920 -11.808 1.00 83.56 282 PRO A N 1
ATOM 2115 C CA . PRO A 1 282 ? 20.034 -1.925 -11.006 1.00 83.56 282 PRO A CA 1
ATOM 2116 C C . PRO A 1 282 ? 20.043 -0.491 -11.559 1.00 83.56 282 PRO A C 1
ATOM 2118 O O . PRO A 1 282 ? 20.522 0.402 -10.862 1.00 83.56 282 PRO A O 1
ATOM 2121 N N . GLY A 1 283 ? 19.572 -0.270 -12.788 1.00 77.56 283 GLY A N 1
ATOM 2122 C CA . GLY A 1 283 ? 19.591 1.031 -13.453 1.00 77.56 283 GLY A CA 1
ATOM 2123 C C . GLY A 1 283 ? 20.885 1.328 -14.214 1.00 77.56 283 GLY A C 1
ATOM 2124 O O . GLY A 1 283 ? 21.090 2.465 -14.635 1.00 77.56 283 GLY A O 1
ATOM 2125 N N . ALA A 1 284 ? 21.774 0.344 -14.403 1.00 80.69 284 ALA A N 1
ATOM 2126 C CA . ALA A 1 284 ? 22.925 0.527 -15.280 1.00 80.69 284 ALA A CA 1
ATOM 2127 C C . ALA A 1 284 ? 22.427 0.545 -16.728 1.00 80.69 284 ALA A C 1
ATOM 2129 O O . ALA A 1 284 ? 21.860 -0.444 -17.205 1.00 80.69 284 ALA A O 1
ATOM 2130 N N . SER A 1 285 ? 22.619 1.681 -17.394 1.00 78.69 285 SER A N 1
ATOM 2131 C CA . SER A 1 285 ? 22.205 1.907 -18.773 1.00 78.69 285 SER A CA 1
ATOM 2132 C C . SER A 1 285 ? 23.371 1.807 -19.756 1.00 78.69 285 SER A C 1
ATOM 2134 O O . SER A 1 285 ? 24.539 1.997 -19.406 1.00 78.69 285 SER A O 1
ATOM 2136 N N . GLY A 1 286 ? 23.036 1.494 -21.003 1.00 79.00 286 GLY A N 1
ATOM 2137 C CA . GLY A 1 286 ? 23.959 1.376 -22.123 1.00 79.00 286 GLY A CA 1
ATOM 2138 C C . GLY A 1 286 ? 23.239 1.542 -23.460 1.00 79.00 286 GLY A C 1
ATOM 2139 O O . GLY A 1 286 ? 22.156 2.126 -23.535 1.00 79.00 286 GLY A O 1
ATOM 2140 N N . GLY A 1 287 ? 23.852 1.025 -24.523 1.00 74.19 287 GLY A N 1
ATOM 2141 C CA . GLY A 1 287 ? 23.287 1.033 -25.871 1.00 74.19 287 GLY A CA 1
ATOM 2142 C C . GLY A 1 287 ? 24.225 1.617 -26.925 1.00 74.19 287 GLY A C 1
ATOM 2143 O O . GLY A 1 287 ? 25.405 1.879 -26.675 1.00 74.19 287 GLY A O 1
ATOM 2144 N N . GLY A 1 288 ? 23.697 1.822 -28.130 1.00 71.81 288 GLY A N 1
ATOM 2145 C CA . GLY A 1 288 ? 24.429 2.396 -29.259 1.00 71.81 288 GLY A CA 1
ATOM 2146 C C . GLY A 1 288 ? 23.973 3.817 -29.590 1.00 71.81 288 GLY A C 1
ATOM 2147 O O . GLY A 1 288 ? 22.798 4.138 -29.468 1.00 71.81 288 GLY A O 1
ATOM 2148 N N . GLY A 1 289 ? 24.883 4.665 -30.076 1.00 71.19 289 GLY A N 1
ATOM 2149 C CA . GLY A 1 289 ? 24.538 5.999 -30.588 1.00 71.19 289 GLY A CA 1
ATOM 2150 C C . GLY A 1 289 ? 24.233 7.033 -29.498 1.00 71.19 289 GLY A C 1
ATOM 2151 O O . GLY A 1 289 ? 24.831 7.012 -28.423 1.00 71.19 289 GLY A O 1
ATOM 2152 N N . ASP A 1 290 ? 23.339 7.979 -29.797 1.00 67.31 290 ASP A N 1
ATOM 2153 C CA . ASP A 1 290 ? 23.001 9.076 -28.878 1.00 67.31 290 ASP A CA 1
ATOM 2154 C C . ASP A 1 290 ? 22.048 8.649 -27.755 1.00 67.31 290 ASP A C 1
ATOM 2156 O O . ASP A 1 290 ? 22.102 9.225 -26.669 1.00 67.31 290 ASP A O 1
ATOM 2160 N N . ALA A 1 291 ? 21.252 7.595 -27.961 1.00 67.81 291 ALA A N 1
ATOM 2161 C CA . ALA A 1 291 ? 20.363 7.059 -26.933 1.00 67.81 291 ALA A CA 1
ATOM 2162 C C . ALA A 1 291 ? 21.125 6.501 -25.718 1.00 67.81 291 ALA A C 1
ATOM 2164 O O . ALA A 1 291 ? 20.670 6.663 -24.590 1.00 67.81 291 ALA A O 1
ATOM 2165 N N . ALA A 1 292 ? 22.330 5.953 -25.920 1.00 66.88 292 ALA A N 1
ATOM 2166 C CA . ALA A 1 292 ? 23.201 5.441 -24.855 1.00 66.88 292 ALA A CA 1
ATOM 2167 C C . ALA A 1 292 ? 23.652 6.507 -23.838 1.00 66.88 292 ALA A C 1
ATOM 2169 O O . ALA A 1 292 ? 24.163 6.172 -22.772 1.00 66.88 292 ALA A O 1
ATOM 2170 N N . LYS A 1 293 ? 23.503 7.797 -24.170 1.00 68.62 293 LYS A N 1
ATOM 2171 C CA . LYS A 1 293 ? 23.864 8.926 -23.298 1.00 68.62 293 LYS A CA 1
ATOM 2172 C C . LYS A 1 293 ? 22.723 9.346 -22.368 1.00 68.62 293 LYS A C 1
ATOM 2174 O O . LYS A 1 293 ? 22.912 10.269 -21.581 1.00 68.62 293 LYS A O 1
ATOM 2179 N N . ASN A 1 294 ? 21.550 8.724 -22.479 1.00 68.81 294 ASN A N 1
ATOM 2180 C CA . ASN A 1 294 ? 20.418 9.032 -21.617 1.00 68.81 294 ASN A CA 1
ATOM 2181 C C . ASN A 1 294 ? 20.645 8.462 -20.212 1.00 68.81 294 ASN A C 1
ATOM 2183 O O . ASN A 1 294 ? 20.930 7.270 -20.044 1.00 68.81 294 ASN A O 1
ATOM 2187 N N . ASP A 1 295 ? 20.467 9.317 -19.206 1.00 68.19 295 ASP A N 1
ATOM 2188 C CA . ASP A 1 295 ? 20.417 8.893 -17.809 1.00 68.19 295 ASP A CA 1
ATOM 2189 C C . ASP A 1 295 ? 19.276 7.888 -17.608 1.00 68.19 295 ASP A C 1
ATOM 2191 O O . ASP A 1 295 ? 18.259 7.984 -18.298 1.00 68.19 295 ASP A O 1
ATOM 2195 N N . PRO A 1 296 ? 19.389 6.936 -16.671 1.00 70.00 296 PRO A N 1
ATOM 2196 C CA . PRO A 1 296 ? 18.268 6.077 -16.338 1.00 70.00 296 PRO A CA 1
ATOM 2197 C C . PRO A 1 296 ? 17.070 6.919 -15.860 1.00 70.00 296 PRO A C 1
ATOM 2199 O O . PRO A 1 296 ? 17.240 7.948 -15.196 1.00 70.00 296 PRO A O 1
ATOM 2202 N N . PRO A 1 297 ? 15.843 6.492 -16.189 1.00 73.88 297 PRO A N 1
ATOM 2203 C CA . PRO A 1 297 ? 14.631 7.131 -15.700 1.00 73.88 297 PRO A CA 1
ATOM 2204 C C . PRO A 1 297 ? 14.551 7.002 -14.167 1.00 73.88 297 PRO A C 1
ATOM 2206 O O . PRO A 1 297 ? 15.178 6.118 -13.577 1.00 73.88 297 PRO A O 1
ATOM 2209 N N . PRO A 1 298 ? 13.756 7.842 -13.487 1.00 73.44 298 PRO A N 1
ATOM 2210 C CA . PRO A 1 298 ? 13.566 7.700 -12.052 1.00 73.44 298 PRO A CA 1
ATOM 2211 C C . PRO A 1 298 ? 12.875 6.377 -11.706 1.00 73.44 298 PRO A C 1
ATOM 2213 O O . PRO A 1 298 ? 11.967 5.921 -12.409 1.00 73.44 298 PRO A O 1
ATOM 2216 N N . GLU A 1 299 ? 13.316 5.799 -10.593 1.00 78.19 299 GLU A N 1
ATOM 2217 C CA . GLU A 1 299 ? 12.720 4.618 -9.978 1.00 78.19 299 GLU A CA 1
ATOM 2218 C C . GLU A 1 299 ? 11.470 4.999 -9.179 1.00 78.19 299 GLU A C 1
ATOM 2220 O O . GLU A 1 299 ? 11.442 6.009 -8.469 1.00 78.19 299 GLU A O 1
ATOM 2225 N N . TRP A 1 300 ? 10.449 4.159 -9.279 1.00 77.25 300 TRP A N 1
ATOM 2226 C CA . TRP A 1 300 ? 9.180 4.265 -8.582 1.00 77.25 300 TRP A CA 1
ATOM 2227 C C . TRP A 1 300 ? 9.018 3.110 -7.607 1.00 77.25 300 TRP A C 1
ATOM 2229 O O . TRP A 1 300 ? 9.428 1.977 -7.871 1.00 77.25 300 TRP A O 1
ATOM 2239 N N . LEU A 1 301 ? 8.375 3.407 -6.482 1.00 78.00 301 LEU A N 1
ATOM 2240 C CA . LEU A 1 301 ? 8.126 2.422 -5.446 1.00 78.00 301 LEU A CA 1
ATOM 2241 C C . LEU A 1 301 ? 7.071 1.414 -5.905 1.00 78.00 301 LEU A C 1
ATOM 2243 O O . LEU A 1 301 ? 5.983 1.804 -6.330 1.00 78.00 301 LEU A O 1
ATOM 2247 N N . VAL A 1 302 ? 7.387 0.130 -5.757 1.00 81.44 302 VAL A N 1
ATOM 2248 C CA . VAL A 1 302 ? 6.459 -0.987 -5.944 1.00 81.44 302 VAL A CA 1
ATOM 2249 C C . VAL A 1 302 ? 6.419 -1.793 -4.659 1.00 81.44 302 VAL A C 1
ATOM 2251 O O . VAL A 1 302 ? 7.464 -2.157 -4.122 1.00 81.44 302 VAL A O 1
ATOM 2254 N N . VAL A 1 303 ? 5.219 -2.091 -4.179 1.00 83.38 303 VAL A N 1
ATOM 2255 C CA . VAL A 1 303 ? 5.009 -2.965 -3.024 1.00 83.38 303 VAL A CA 1
ATOM 2256 C C . VAL A 1 303 ? 3.931 -3.990 -3.337 1.00 83.38 303 VAL A C 1
ATOM 2258 O O . VAL A 1 303 ? 3.163 -3.847 -4.288 1.00 83.38 303 VAL A O 1
ATOM 2261 N N . THR A 1 304 ? 3.890 -5.042 -2.531 1.00 84.00 304 THR A N 1
ATOM 2262 C CA . THR A 1 304 ? 2.792 -6.008 -2.551 1.00 84.00 304 THR A CA 1
ATOM 2263 C C . THR A 1 304 ? 1.728 -5.556 -1.554 1.00 84.00 304 THR A C 1
ATOM 2265 O O . THR A 1 304 ? 2.047 -5.385 -0.377 1.00 84.00 304 THR A O 1
ATOM 2268 N N . ALA A 1 305 ? 0.502 -5.353 -2.030 1.00 86.50 305 ALA A N 1
ATOM 2269 C CA . ALA A 1 305 ? -0.665 -5.049 -1.214 1.00 86.50 305 ALA A CA 1
ATOM 2270 C C . ALA A 1 305 ? -1.092 -6.264 -0.368 1.00 86.50 305 ALA A C 1
ATOM 2272 O O . ALA A 1 305 ? -0.637 -7.393 -0.584 1.00 86.50 305 ALA A O 1
ATOM 2273 N N . HIS A 1 306 ? -2.006 -6.041 0.573 1.00 84.69 306 HIS A N 1
ATOM 2274 C CA . HIS A 1 306 ? -2.484 -7.040 1.530 1.00 84.69 306 HIS A CA 1
ATOM 2275 C C . HIS A 1 306 ? -3.080 -8.299 0.871 1.00 84.69 306 HIS A C 1
ATOM 2277 O O . HIS A 1 306 ? -3.025 -9.387 1.444 1.00 84.69 306 HIS A O 1
ATOM 2283 N N . ASP A 1 307 ? -3.636 -8.163 -0.333 1.00 86.50 307 ASP A N 1
ATOM 2284 C CA . ASP A 1 307 ? -4.241 -9.240 -1.120 1.00 86.50 307 ASP A CA 1
ATOM 2285 C C . ASP A 1 307 ? -3.247 -9.944 -2.065 1.00 86.50 307 ASP A C 1
ATOM 2287 O O . ASP A 1 307 ? -3.621 -10.863 -2.795 1.00 86.50 307 ASP A O 1
ATOM 2291 N N . GLY A 1 308 ? -1.973 -9.539 -2.047 1.00 85.25 308 GLY A N 1
ATOM 2292 C CA . GLY A 1 308 ? -0.927 -10.059 -2.925 1.00 85.25 308 GLY A CA 1
ATOM 2293 C C . GLY A 1 308 ? -0.785 -9.312 -4.254 1.00 85.25 308 GLY A C 1
ATOM 2294 O O . GLY A 1 308 ? 0.119 -9.636 -5.029 1.00 85.25 308 GLY A O 1
ATOM 2295 N N . THR A 1 309 ? -1.639 -8.325 -4.537 1.00 89.31 309 THR A N 1
ATOM 2296 C CA . THR A 1 309 ? -1.557 -7.521 -5.760 1.00 89.31 309 THR A CA 1
ATOM 2297 C C . THR A 1 309 ? -0.343 -6.600 -5.709 1.00 89.31 309 THR A C 1
ATOM 2299 O O . THR A 1 309 ? -0.052 -5.992 -4.682 1.00 89.31 309 THR A O 1
ATOM 2302 N N . LEU A 1 310 ? 0.378 -6.455 -6.821 1.00 88.44 310 LEU A N 1
ATOM 2303 C CA . LEU A 1 310 ? 1.422 -5.439 -6.912 1.00 88.44 310 LEU A CA 1
ATOM 2304 C C . LEU A 1 310 ? 0.796 -4.063 -7.101 1.00 88.44 310 LEU A C 1
ATOM 2306 O O . LEU A 1 310 ? -0.026 -3.859 -7.994 1.00 88.44 310 LEU A O 1
ATOM 2310 N N . ILE A 1 311 ? 1.234 -3.107 -6.292 1.00 87.06 311 ILE A N 1
ATOM 2311 C CA . ILE A 1 311 ? 0.841 -1.709 -6.408 1.00 87.06 311 ILE A CA 1
ATOM 2312 C C . ILE A 1 311 ? 2.082 -0.834 -6.562 1.00 87.06 311 ILE A C 1
ATOM 2314 O O . ILE A 1 311 ? 3.093 -1.016 -5.883 1.00 87.06 311 ILE A O 1
ATOM 2318 N N . ALA A 1 312 ? 2.007 0.125 -7.476 1.00 83.56 312 ALA A N 1
ATOM 2319 C CA . ALA A 1 312 ? 3.060 1.091 -7.739 1.00 83.56 312 ALA A CA 1
ATOM 2320 C C . ALA A 1 312 ? 2.624 2.488 -7.311 1.00 83.56 312 ALA A C 1
ATOM 2322 O O . ALA A 1 312 ? 1.513 2.919 -7.628 1.00 83.56 312 ALA A O 1
ATOM 2323 N N . PHE A 1 313 ? 3.502 3.214 -6.624 1.00 78.38 313 PHE A N 1
ATOM 2324 C CA . PHE A 1 313 ? 3.243 4.603 -6.281 1.00 78.38 313 PHE A CA 1
ATOM 2325 C C . PHE A 1 313 ? 3.436 5.450 -7.535 1.00 78.38 313 PHE A C 1
ATOM 2327 O O . PHE A 1 313 ? 4.564 5.671 -7.969 1.00 78.38 313 PHE A O 1
ATOM 2334 N N . VAL A 1 314 ? 2.340 5.908 -8.135 1.00 69.94 314 VAL A N 1
ATOM 2335 C CA . VAL A 1 314 ? 2.356 6.696 -9.369 1.00 69.94 314 VAL A CA 1
ATOM 2336 C C . VAL A 1 314 ? 1.597 7.985 -9.117 1.00 69.94 314 VAL A C 1
ATOM 2338 O O . VAL A 1 314 ? 0.370 8.007 -9.024 1.00 69.94 314 VAL A O 1
ATOM 2341 N N . ILE A 1 315 ? 2.334 9.092 -9.022 1.00 59.00 315 ILE A N 1
ATOM 2342 C CA . ILE A 1 315 ? 1.736 10.407 -8.794 1.00 59.00 315 ILE A CA 1
ATOM 2343 C C . ILE A 1 315 ? 0.918 10.798 -10.037 1.00 59.00 315 ILE A C 1
ATOM 2345 O O . ILE A 1 315 ? 1.479 10.928 -11.132 1.00 59.00 315 ILE A O 1
ATOM 2349 N N . PRO A 1 316 ? -0.399 11.040 -9.904 1.00 47.00 316 PRO A N 1
ATOM 2350 C CA . PRO A 1 316 ? -1.239 11.442 -11.022 1.00 47.00 316 PRO A CA 1
ATOM 2351 C C . PRO A 1 316 ? -0.697 12.684 -11.744 1.00 47.00 316 PRO A C 1
ATOM 2353 O O . PRO A 1 316 ? -0.622 13.763 -11.166 1.00 47.00 316 PRO A O 1
ATOM 2356 N N . GLY A 1 317 ? -0.352 12.546 -13.028 1.00 40.00 317 GLY A N 1
ATOM 2357 C CA . GLY A 1 317 ? 0.101 13.665 -13.865 1.00 40.00 317 GLY A CA 1
ATOM 2358 C C . GLY A 1 317 ? 1.564 14.073 -13.671 1.00 40.00 317 GLY A C 1
ATOM 2359 O O . GLY A 1 317 ? 2.047 14.924 -14.414 1.00 40.00 317 GLY A O 1
ATOM 2360 N N . TYR A 1 318 ? 2.285 13.451 -12.735 1.00 46.31 318 TYR A N 1
ATOM 2361 C CA . TYR A 1 318 ? 3.735 13.571 -12.662 1.00 46.31 318 TYR A CA 1
ATOM 2362 C C . TYR A 1 318 ? 4.350 12.417 -13.445 1.00 46.31 318 TYR A C 1
ATOM 2364 O O . TYR A 1 318 ? 4.594 11.328 -12.933 1.00 46.31 318 TYR A O 1
ATOM 2372 N N . PHE A 1 319 ? 4.585 12.686 -14.720 1.00 49.00 319 PHE A N 1
ATOM 2373 C CA . PHE A 1 319 ? 5.548 11.938 -15.499 1.00 49.00 319 PHE A CA 1
ATOM 2374 C C . PHE A 1 319 ? 6.814 12.786 -15.445 1.00 49.00 319 PHE A C 1
ATOM 2376 O O . PHE A 1 319 ? 6.854 13.829 -16.108 1.00 49.00 319 PHE A O 1
ATOM 2383 N N . PRO A 1 320 ? 7.810 12.441 -14.608 1.00 45.59 320 PRO A N 1
ATOM 2384 C CA . PRO A 1 320 ? 9.107 13.068 -14.751 1.00 45.59 320 PRO A CA 1
ATOM 2385 C C . PRO A 1 320 ? 9.488 12.856 -16.216 1.00 45.59 320 PRO A C 1
ATOM 2387 O O . PRO A 1 320 ? 9.287 11.744 -16.717 1.00 45.59 320 PRO A O 1
ATOM 2390 N N . PRO A 1 321 ? 9.907 13.910 -16.934 1.00 42.81 321 PRO A N 1
ATOM 2391 C CA . PRO A 1 321 ? 10.299 13.757 -18.322 1.00 42.81 321 PRO A CA 1
ATOM 2392 C C . PRO A 1 321 ? 11.249 12.566 -18.375 1.00 42.81 321 PRO A C 1
ATOM 2394 O O . PRO A 1 321 ? 12.257 12.563 -17.664 1.00 42.81 321 PRO A O 1
ATOM 2397 N N . GLY A 1 322 ? 10.873 11.526 -19.132 1.00 44.19 322 GLY A N 1
ATOM 2398 C CA . GLY A 1 322 ? 11.802 10.450 -19.443 1.00 44.19 322 GLY A CA 1
ATOM 2399 C C . GLY A 1 322 ? 13.056 11.151 -19.926 1.00 44.19 322 GLY A C 1
ATOM 2400 O O . GLY A 1 322 ? 12.942 12.035 -20.775 1.00 44.19 322 GLY A O 1
ATOM 2401 N N . THR A 1 323 ? 14.180 10.862 -19.284 1.00 45.03 323 THR A N 1
ATOM 2402 C CA . THR A 1 323 ? 15.495 11.481 -19.465 1.00 45.03 323 THR A CA 1
ATOM 2403 C C . THR A 1 323 ? 15.895 11.415 -20.935 1.00 45.03 323 THR A C 1
ATOM 2405 O O . THR A 1 323 ? 16.603 10.530 -21.388 1.00 45.03 323 THR A O 1
ATOM 2408 N N . GLY A 1 324 ? 15.363 12.348 -21.707 1.00 38.59 324 GLY A N 1
ATOM 2409 C CA . GLY A 1 324 ? 15.588 12.533 -23.120 1.00 38.59 324 GLY A CA 1
ATOM 2410 C C . GLY A 1 324 ? 15.964 13.987 -23.258 1.00 38.59 324 GLY A C 1
ATOM 2411 O O . GLY A 1 324 ? 15.080 14.829 -23.348 1.00 38.59 324 GLY A O 1
ATOM 2412 N N . GLY A 1 325 ? 17.272 14.229 -23.153 1.00 33.78 325 GLY A N 1
ATOM 2413 C CA . GLY A 1 325 ? 17.995 15.457 -23.480 1.00 33.78 325 GLY A CA 1
ATOM 2414 C C . GLY A 1 325 ? 17.272 16.780 -23.230 1.00 33.78 325 GLY A C 1
ATOM 2415 O O . GLY A 1 325 ? 16.365 17.159 -23.966 1.00 33.78 325 GLY A O 1
ATOM 2416 N N . ALA A 1 326 ? 17.790 17.571 -22.289 1.00 27.75 326 ALA A N 1
ATOM 2417 C CA . ALA A 1 326 ? 17.686 19.016 -22.439 1.00 27.75 326 ALA A CA 1
ATOM 2418 C C . ALA A 1 326 ? 18.264 19.389 -23.819 1.00 27.75 326 ALA A C 1
ATOM 2420 O O . ALA A 1 326 ? 19.463 19.223 -24.051 1.00 27.75 326 ALA A O 1
ATOM 2421 N N . GLY A 1 327 ? 17.391 19.798 -24.739 1.00 31.12 327 GLY A N 1
ATOM 2422 C CA . GLY A 1 327 ? 17.777 20.647 -25.863 1.00 31.12 327 GLY A CA 1
ATOM 2423 C C . GLY A 1 327 ? 18.124 22.043 -25.371 1.00 31.12 327 GLY A C 1
ATOM 2424 O O . GLY A 1 327 ? 17.510 22.478 -24.368 1.00 31.12 327 GLY A O 1
#

Foldseek 3Di:
DPDVVVVVVVVVVPPDDPPDPVVVVVVVVVVVVVVVVPPPVVVVVVVVVVVVVVVVVVPPPPDDDPPPDPDFDWDWDAWLQQKIFIATPPWDKDFDADDPGDGQFIWTHDDFKIKTKGFDPPPPPDDDPDDPPPDPDCQQAQFDAALDACVVAWDDDVQFIKGWGDFPNTIMIMTMHGPDCPPDDDPVVVVNSRRRSRRIDGDDDDAQDDGPQKHFHDDDPDQWDWTAHPNFIWIWGQDPRHIKIFGDAAALQHRFPDWDADPVAKTKTQHPVRWIKIAHPVQDIATDDPNRVFGTGDIWDWHQGNVRTIMTRHGVPDDPHRRRDDD

Sequence (327 aa):
MLDLSAELRRLSENVGEPGSFRDLAAACWRRERRRRAGGLLVGLAVIAAAGVFLVATFRERSRGTPADSAPVAWTSHTDRYGWTIDVPEGWRTQTVPAPGGESLGAVFIGEAMSIQVSIEPPASSSLPGLKLPPGLALPPSNDSQFPLNADQLLAQVEGGLGGKFNGDGQRFDVLVLSPFLPDPLPRTDADILDHMIGSISFQPWTPGELRHGWAAIETPTQDVSWITVRGGEYILFRTADGYRLYGSISCAGKPPSGTSATSDGFAVLDCPDGSSWEMNAPGASGGGGDAAKNDPPPEWLVVTAHDGTLIAFVIPGYFPPGTGGAG

Secondary structure (DSSP, 8-state):
---HHHHHHHHHHT-----SHHHHHHHHHHHHHHHTTSTTTSTTHHHHHHHHHHHHTTS-TTS-----PPPPPEEEEE-TTSEEEEEETTPEEEEEEPTTS-EEEEEEE-SS-EEEEEE---S----SS--PPTT----SS-SPPSSP-HHHH-EEETTEEEEEEEETTEEEEEEEE-SS-PSSPPHHHHHHHHHHHHH-EEPPP-TT-EETTEEEEPPPSSSEEEEEETTEEEEEEEETTEEEEEEPPPBTTB--SEEEE-TTS-EEEE-TTS-EEEE-TT--EEEETTGGGPPPPPEE-EEE-TTS-EEEE--TT--PPPS----

Radius of gyration: 29.62 Å; chains: 1; bounding box: 62×62×84 Å

pLDDT: mean 71.63, std 20.08, range [27.75, 97.81]